Protein AF-D4H681-F1 (afdb_monomer_lite)

Foldseek 3Di:
DDDDDDDDDDDDDDDDDDPPDPPPPDLDFADDDAFDAPPDAALFQRHGQHDLFAKKWKAASPPGDIGIHNGVLSVLVVVVVDPPRPRIWMWFAANVGRRPDIDTLQQWWKKAQDCGPVRLRIGTHNDPVPDDPVIDTDRSVRSSVSSVVVQVVCLLQLNGRGSDWADFDADPVRHTDDIQPAPPAAAPQPRHGQSDLQAKKWKAFQPPRDIGIHQHPLSVLVVCVVVVCVVGIWMWHAASPNGYTDTLQQWFKWADAQGPVRLGIGTHNDPVSDHPPIGTDHSVVSSVSSVVVVVVVVVVVVVVVVVD

InterPro domains:
  IPR008719 Nitrous oxide reductase accessory protein NosL [PTHR41247] (24-129)
  IPR019546 Twin-arginine translocation pathway, signal sequence, bacterial/archaeal [TIGR01409] (2-22)

Radius of gyration: 28.73 Å; chains: 1; bounding box: 59×94×100 Å

pLDDT: mean 85.51, std 16.35, range [36.44, 98.62]

Secondary structure (DSSP, 8-state):
---------PPP---------------PPP-PPPP-TTTSBPTTT--B---TTT-EEEEETTT--EEEESSHHHHHHHHHH-TT-SSEEEEEE-TTSTTT-EEEGGGPEEE-----TTS---EEESSGGGS-TTSPEE-HHHHHHHHHHHHHHHHTTT-----------B-TTSPBPPPP-TTT-B-TTT--B---GGG-EEEEETTT--EEEESSHHHHHHHHHHHT-TTTEEEEEE-TTT--EEETTT-EEEE----TTS--EEEESSGGGSPTT-EEE-HHHHHHHHHHHHHHHHHHHHHHHTT-

Sequence (308 aa):
MLSRRKFIQTTTVAATAMSLGIIGCGNSEPKPCKINYDRDACKRCLMLLSDPRFCAQVAHKTNGTHEVFEDMGCAVIWLDETKGWDDYVMFVPNINNPEKEWIKADDAVFADGYLTPMSYGIAAHKEKSTVDPENNILTKEEAFAVIRKIDSKRVAAGQHYSAEQHTEQKAEDGVKLRKIDTGKDVCKKCNMKIEVPAFAALTLNKHNKTQEVFDDLGCAVVWLDTVNGWDDHMIYVPDLDTLKWLSLDEAVLAKGYVSPMNYGIGAHRDRSFVESGKTIINKDEAIEFIREVYKKKMASKKNKGSKK

Structure (mmCIF, N/CA/C/O backbone):
data_AF-D4H681-F1
#
_entry.id   AF-D4H681-F1
#
loop_
_atom_site.group_PDB
_atom_site.id
_atom_site.type_symbol
_atom_site.label_atom_id
_atom_site.label_alt_id
_atom_site.label_comp_id
_atom_site.label_asym_id
_atom_site.label_entity_id
_atom_site.label_seq_id
_atom_site.pdbx_PDB_ins_code
_atom_site.Cartn_x
_atom_site.Cartn_y
_atom_site.Cartn_z
_atom_site.occupancy
_atom_site.B_iso_or_equiv
_atom_site.auth_seq_id
_atom_site.auth_comp_id
_atom_site.auth_asym_id
_atom_site.auth_atom_id
_atom_site.pdbx_PDB_model_num
ATOM 1 N N . MET A 1 1 ? 14.876 74.821 69.881 1.00 36.44 1 MET A N 1
ATOM 2 C CA . MET A 1 1 ? 14.005 74.856 68.687 1.00 36.44 1 MET A CA 1
ATOM 3 C C . MET A 1 1 ? 14.468 73.788 67.702 1.00 36.44 1 MET A C 1
ATOM 5 O O . MET A 1 1 ? 15.630 73.814 67.339 1.00 36.44 1 MET A O 1
ATOM 9 N N . LEU A 1 2 ? 13.564 72.855 67.363 1.00 36.66 2 LEU A N 1
ATOM 10 C CA . LEU A 1 2 ? 13.457 72.042 66.130 1.00 36.66 2 LEU A CA 1
ATOM 11 C C . LEU A 1 2 ? 14.750 71.426 65.535 1.00 36.66 2 LEU A C 1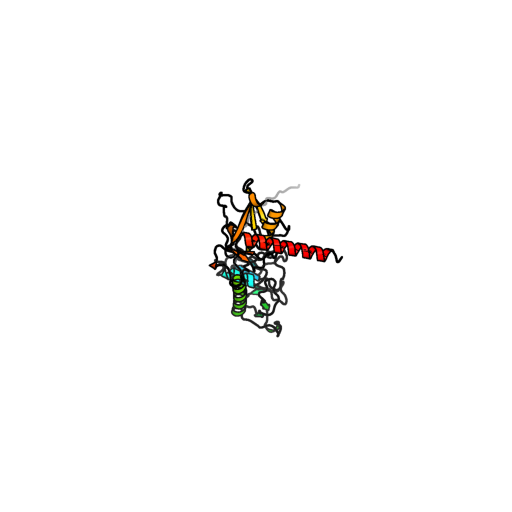
ATOM 13 O O . LEU A 1 2 ? 15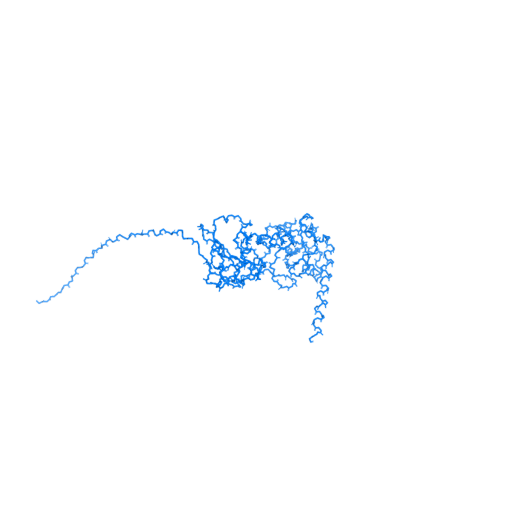.565 72.124 64.955 1.00 36.66 2 LEU A O 1
ATOM 17 N N . SER A 1 3 ? 14.871 70.085 65.546 1.00 44.47 3 SER A N 1
ATOM 18 C CA . SER A 1 3 ? 14.557 69.194 64.389 1.00 44.47 3 SER A CA 1
ATOM 19 C C . SER A 1 3 ? 15.870 68.685 63.739 1.00 44.47 3 SER A C 1
ATOM 21 O O . SER A 1 3 ? 16.781 69.473 63.570 1.00 44.47 3 SER A O 1
ATOM 23 N N . ARG A 1 4 ? 16.107 67.418 63.359 1.00 48.88 4 ARG A N 1
ATOM 24 C CA . ARG A 1 4 ? 15.267 66.437 62.649 1.00 48.88 4 ARG A CA 1
ATOM 25 C C . ARG A 1 4 ? 15.919 65.038 62.711 1.00 48.88 4 ARG A C 1
ATOM 27 O O . ARG A 1 4 ? 17.135 64.909 62.747 1.00 48.88 4 ARG A O 1
ATOM 34 N N . ARG A 1 5 ? 15.065 64.013 62.678 1.00 59.75 5 ARG A N 1
ATOM 35 C CA . ARG A 1 5 ? 15.316 62.559 62.728 1.00 59.75 5 ARG A CA 1
ATOM 36 C C . ARG A 1 5 ? 15.763 61.972 61.377 1.00 59.75 5 ARG A C 1
ATOM 38 O O . ARG A 1 5 ? 15.284 62.468 60.362 1.00 59.75 5 ARG A O 1
ATOM 45 N N . LYS A 1 6 ? 16.475 60.831 61.391 1.00 44.53 6 LYS A N 1
ATOM 46 C CA . LYS A 1 6 ? 16.365 59.684 60.441 1.00 44.53 6 LYS A CA 1
ATOM 47 C C . LYS A 1 6 ? 16.834 58.405 61.173 1.00 44.53 6 LYS A C 1
ATOM 49 O O . LYS A 1 6 ? 17.992 58.339 61.554 1.00 44.53 6 LYS A O 1
ATOM 54 N N . PHE A 1 7 ? 15.946 57.585 61.743 1.00 42.12 7 PHE A N 1
ATOM 55 C CA . PHE A 1 7 ? 15.232 56.417 61.181 1.00 42.12 7 PHE A CA 1
ATOM 56 C C . PHE A 1 7 ? 16.143 55.310 60.612 1.00 42.12 7 PHE A C 1
ATOM 58 O O . PHE A 1 7 ? 16.680 55.434 59.516 1.00 42.12 7 PHE A O 1
ATOM 65 N N . ILE A 1 8 ? 16.267 54.234 61.398 1.00 48.38 8 ILE A N 1
ATOM 66 C CA . ILE A 1 8 ? 16.898 52.941 61.104 1.00 48.38 8 ILE A CA 1
ATOM 67 C C . ILE A 1 8 ? 15.758 51.961 60.800 1.00 48.38 8 ILE A C 1
ATOM 69 O O . ILE A 1 8 ? 14.802 51.895 61.572 1.00 48.38 8 ILE A O 1
ATOM 73 N N . GLN A 1 9 ? 15.850 51.197 59.713 1.00 42.59 9 GLN A N 1
ATOM 74 C CA . GLN A 1 9 ? 15.012 50.017 59.489 1.00 42.59 9 GLN A CA 1
ATOM 75 C C . GLN A 1 9 ? 15.918 48.831 59.164 1.00 42.59 9 GLN A C 1
ATOM 77 O O . GLN A 1 9 ? 16.566 48.792 58.123 1.00 42.59 9 GLN A O 1
ATOM 82 N N . THR A 1 10 ? 15.976 47.884 60.094 1.00 45.31 10 THR A N 1
ATOM 83 C CA . THR A 1 10 ? 16.567 46.558 59.932 1.00 45.31 10 THR A CA 1
ATOM 84 C C . THR A 1 10 ? 15.484 45.605 59.429 1.00 45.31 10 THR A C 1
ATOM 86 O O . THR A 1 10 ? 14.469 45.395 60.088 1.00 45.31 10 THR A O 1
ATOM 89 N N . THR A 1 11 ? 15.673 45.048 58.236 1.00 45.25 11 THR A N 1
ATOM 90 C CA . THR A 1 11 ? 14.790 44.047 57.629 1.00 45.25 11 THR A CA 1
ATOM 91 C C . THR A 1 11 ? 15.139 42.649 58.135 1.00 45.25 11 THR A C 1
ATOM 93 O O . THR A 1 11 ? 16.253 42.162 57.957 1.00 45.25 11 THR A O 1
ATOM 96 N N . THR A 1 12 ? 14.173 41.987 58.768 1.00 46.84 12 THR A N 1
ATOM 97 C CA . THR A 1 12 ? 14.236 40.571 59.153 1.00 46.84 12 THR A CA 1
ATOM 98 C C . THR A 1 12 ? 13.781 39.721 57.962 1.00 46.84 12 THR A C 1
ATOM 100 O O . THR A 1 12 ? 12.660 39.884 57.486 1.00 46.84 12 THR A O 1
ATOM 103 N N . VAL A 1 13 ? 14.639 38.832 57.454 1.00 47.50 13 VAL A N 1
ATOM 104 C CA . VAL A 1 13 ? 14.296 37.887 56.376 1.00 47.50 13 VAL A CA 1
ATOM 105 C C . VAL A 1 13 ? 13.758 36.603 57.008 1.00 47.50 13 VAL A C 1
ATOM 107 O O . VAL A 1 13 ? 14.495 35.882 57.675 1.00 47.50 13 VAL A O 1
ATOM 110 N N . ALA A 1 14 ? 12.469 36.322 56.811 1.00 49.34 14 ALA A N 1
ATOM 111 C CA . ALA A 1 14 ? 11.847 35.055 57.179 1.00 49.34 14 ALA A CA 1
ATOM 112 C C . ALA A 1 14 ? 12.057 34.032 56.049 1.00 49.34 14 ALA A C 1
ATOM 114 O O . ALA A 1 14 ? 11.519 34.181 54.951 1.00 49.34 14 ALA A O 1
ATOM 115 N N . ALA A 1 15 ? 12.854 32.995 56.311 1.00 50.56 15 ALA A N 1
ATOM 116 C CA . ALA A 1 15 ? 13.062 31.880 55.394 1.00 50.56 15 ALA A CA 1
ATOM 117 C C . ALA A 1 15 ? 11.822 30.970 55.390 1.00 50.56 15 ALA A C 1
ATOM 119 O O . ALA A 1 15 ? 11.582 30.226 56.338 1.00 50.56 15 ALA A O 1
ATOM 120 N N . THR A 1 16 ? 11.028 31.036 54.320 1.00 53.59 16 THR A N 1
ATOM 121 C CA . THR A 1 16 ? 9.908 30.114 54.088 1.00 53.59 16 THR A CA 1
ATOM 122 C C . THR A 1 16 ? 10.421 28.953 53.238 1.00 53.59 16 THR A C 1
ATOM 124 O O . THR A 1 16 ? 10.790 29.144 52.081 1.00 53.59 16 THR A O 1
ATOM 127 N N . ALA A 1 17 ? 10.492 27.758 53.824 1.00 50.84 17 ALA A N 1
ATOM 128 C CA . ALA A 1 17 ? 10.890 26.533 53.140 1.00 50.84 17 ALA A CA 1
ATOM 129 C C . ALA A 1 17 ? 9.826 26.139 52.101 1.00 50.84 17 ALA A C 1
ATOM 131 O O . ALA A 1 17 ? 8.769 25.603 52.435 1.00 50.84 17 ALA A O 1
ATOM 132 N N . MET A 1 18 ? 10.102 26.429 50.829 1.00 56.50 18 MET A N 1
ATOM 133 C CA . MET A 1 18 ? 9.261 26.027 49.708 1.00 56.50 18 MET A CA 1
ATOM 134 C C . MET A 1 18 ? 9.489 24.540 49.431 1.00 56.50 18 MET A C 1
ATOM 136 O O . MET A 1 18 ? 10.489 24.141 48.839 1.00 56.50 18 MET A O 1
ATOM 140 N N . SER A 1 19 ? 8.570 23.714 49.924 1.00 53.50 19 SER A N 1
ATOM 141 C CA . SER A 1 19 ? 8.541 22.283 49.636 1.00 53.50 19 SER A CA 1
ATOM 142 C C . SER A 1 19 ? 8.195 22.098 48.157 1.00 53.50 19 SER A C 1
ATOM 144 O O . SER A 1 19 ? 7.048 22.303 47.762 1.00 53.50 19 SER A O 1
ATOM 146 N N . LEU A 1 20 ? 9.186 21.752 47.330 1.00 51.41 20 LEU A N 1
ATOM 147 C CA . LEU A 1 20 ? 8.951 21.280 45.967 1.00 51.41 20 LEU A CA 1
ATOM 148 C C . LEU A 1 20 ? 8.208 19.942 46.050 1.00 51.41 20 LEU A C 1
ATOM 150 O O . LEU A 1 20 ? 8.808 18.891 46.267 1.00 51.41 20 LEU A O 1
ATOM 154 N N . GLY A 1 21 ? 6.889 19.991 45.883 1.00 48.09 21 GLY A N 1
ATOM 155 C CA . GLY A 1 21 ? 6.099 18.813 45.563 1.00 48.09 21 GLY A CA 1
ATOM 156 C C . GLY A 1 21 ? 6.519 18.310 44.188 1.00 48.09 21 GLY A C 1
ATOM 157 O O . GLY A 1 21 ? 6.226 18.941 43.174 1.00 48.09 21 GLY A O 1
ATOM 158 N N . ILE A 1 22 ? 7.224 17.184 44.154 1.00 53.12 22 ILE A N 1
ATOM 159 C CA . ILE A 1 22 ? 7.442 16.420 42.932 1.00 53.12 22 ILE A CA 1
ATOM 160 C C . ILE A 1 22 ? 6.073 15.843 42.573 1.00 53.12 22 ILE A C 1
ATOM 162 O O . ILE A 1 22 ? 5.643 14.838 43.138 1.00 53.12 22 ILE A O 1
ATOM 166 N N . ILE A 1 23 ? 5.345 16.520 41.685 1.00 45.22 23 ILE A N 1
ATOM 167 C CA . ILE A 1 23 ? 4.172 15.939 41.038 1.00 45.22 23 ILE A CA 1
ATOM 168 C C . ILE A 1 23 ? 4.725 14.819 40.162 1.00 45.22 23 ILE A C 1
ATOM 170 O O . ILE A 1 23 ? 5.246 15.062 39.075 1.00 45.22 23 ILE A O 1
ATOM 174 N N . GLY A 1 24 ? 4.686 13.593 40.684 1.00 41.81 24 GLY A N 1
ATOM 175 C CA . GLY A 1 24 ? 4.896 12.402 39.881 1.00 41.81 24 GLY A CA 1
ATOM 176 C C . GLY A 1 24 ? 3.933 12.467 38.702 1.00 41.81 24 GLY A C 1
ATOM 177 O O . GLY A 1 24 ? 2.720 12.547 38.894 1.00 41.81 24 GLY A O 1
ATOM 178 N N . CYS A 1 25 ? 4.485 12.503 37.492 1.00 50.78 25 CYS A N 1
ATOM 179 C CA . CYS A 1 25 ? 3.728 12.403 36.257 1.00 50.78 25 CYS A CA 1
ATOM 180 C C . CYS A 1 25 ? 3.087 11.009 36.260 1.00 50.78 25 CYS A C 1
ATOM 182 O O . CYS A 1 25 ? 3.755 10.012 36.000 1.00 50.78 25 CYS A O 1
ATOM 184 N N . GLY A 1 26 ? 1.834 10.922 36.708 1.00 48.31 26 GLY A N 1
ATOM 185 C CA . GLY A 1 26 ? 1.103 9.665 36.746 1.00 48.31 26 GLY A CA 1
ATOM 186 C C . GLY A 1 26 ? 0.956 9.127 35.328 1.00 48.31 26 GLY A C 1
ATOM 187 O O . GLY A 1 26 ? 0.601 9.887 34.429 1.00 48.31 26 GLY A O 1
ATOM 188 N N . ASN A 1 27 ? 1.221 7.832 35.145 1.00 58.22 27 ASN A N 1
ATOM 189 C CA . ASN A 1 27 ? 0.928 7.079 33.925 1.00 58.22 27 ASN A CA 1
ATOM 190 C C . ASN A 1 27 ? -0.581 7.123 33.636 1.00 58.22 27 ASN A C 1
ATOM 192 O O . ASN A 1 27 ? -1.315 6.189 33.955 1.00 58.22 27 ASN A O 1
ATOM 196 N N . SER A 1 28 ? -1.074 8.229 33.082 1.00 70.31 28 SER A N 1
ATOM 197 C CA . SER A 1 28 ? -2.419 8.283 32.535 1.00 70.31 28 SER A CA 1
ATOM 198 C C . SER A 1 28 ? -2.426 7.505 31.231 1.00 70.31 28 SER A C 1
ATOM 200 O O . SER A 1 28 ? -1.569 7.734 30.377 1.00 70.31 28 SER A O 1
ATOM 202 N N . GLU A 1 29 ? -3.400 6.615 31.078 1.00 82.62 29 GLU A N 1
ATOM 203 C CA . GLU A 1 29 ? -3.620 5.904 29.824 1.00 82.62 29 GLU A CA 1
ATOM 204 C C . GLU A 1 29 ? -3.701 6.905 28.652 1.00 82.62 29 GLU A C 1
ATOM 206 O O . GLU A 1 29 ? -4.262 7.999 28.832 1.00 82.62 29 GLU A O 1
ATOM 211 N N . PRO A 1 30 ? -3.133 6.577 27.475 1.00 91.94 30 PRO A N 1
ATOM 212 C CA . PRO A 1 30 ? -3.166 7.471 26.326 1.00 91.94 30 PRO A CA 1
ATOM 213 C C . PRO A 1 30 ? -4.586 7.924 25.977 1.00 91.94 30 PRO A C 1
ATOM 215 O O . PRO A 1 30 ? -5.566 7.226 26.234 1.00 91.94 30 PRO A O 1
ATOM 218 N N . LYS A 1 31 ? -4.693 9.104 25.366 1.00 93.75 31 LYS A N 1
ATOM 219 C CA . LYS A 1 31 ? -5.949 9.655 24.849 1.00 93.75 31 LYS A CA 1
ATOM 220 C C . LYS A 1 31 ? -5.803 9.921 23.353 1.00 93.75 31 LYS A C 1
ATOM 222 O O . LYS A 1 31 ? -4.706 10.309 22.963 1.00 93.75 31 LYS A O 1
ATOM 227 N N . PRO A 1 32 ? -6.884 9.814 22.560 1.00 94.12 32 PRO A N 1
ATOM 228 C CA . PRO A 1 32 ? -6.857 10.148 21.140 1.00 94.12 32 PRO A CA 1
ATOM 229 C C . PRO A 1 32 ? -6.266 11.540 20.892 1.00 94.12 32 PRO A C 1
ATOM 231 O O . PRO A 1 32 ? -6.575 12.496 21.612 1.00 94.12 32 PRO A O 1
ATOM 234 N N . CYS A 1 33 ? -5.440 11.660 19.858 1.00 92.69 33 CYS A N 1
ATOM 235 C CA . CYS A 1 33 ? -4.868 12.917 19.406 1.00 92.69 33 CYS A CA 1
ATOM 236 C C . CYS A 1 33 ? -5.713 13.546 18.287 1.00 92.69 33 CYS A C 1
ATOM 238 O O . CYS A 1 33 ? -6.600 12.924 17.695 1.00 92.69 33 CYS A O 1
ATOM 240 N N . LYS A 1 34 ? -5.461 14.830 18.014 1.00 93.75 34 LYS A N 1
ATOM 241 C CA . LYS A 1 34 ? -6.106 15.537 16.907 1.00 93.75 34 LYS A CA 1
ATOM 242 C C . LYS A 1 34 ? -5.507 15.065 15.581 1.00 93.75 34 LYS A C 1
ATOM 244 O O . LYS A 1 34 ? -4.296 15.145 15.413 1.00 93.75 34 LYS A O 1
ATOM 249 N N . ILE A 1 35 ? -6.373 14.695 14.643 1.00 93.25 35 ILE A N 1
ATOM 250 C CA . ILE A 1 35 ? -6.014 14.393 13.254 1.00 93.25 35 ILE A CA 1
ATOM 251 C C . ILE A 1 35 ? -6.188 15.655 12.399 1.00 93.25 35 ILE A C 1
ATOM 253 O O . ILE A 1 35 ? -7.179 16.380 12.527 1.00 93.25 35 ILE A O 1
ATOM 257 N N . ASN A 1 36 ? -5.221 15.930 11.528 1.00 91.06 36 ASN A N 1
ATOM 258 C CA . ASN A 1 36 ? -5.325 16.906 10.451 1.00 91.06 36 ASN A CA 1
ATOM 259 C C . ASN A 1 36 ? -5.698 16.174 9.162 1.00 91.06 36 ASN A C 1
ATOM 261 O O . ASN A 1 36 ? -4.823 15.724 8.420 1.00 91.06 36 ASN A O 1
ATOM 265 N N . TYR A 1 37 ? -6.997 16.072 8.896 1.00 84.19 37 TYR A N 1
ATOM 266 C CA . TYR A 1 37 ? -7.489 15.491 7.648 1.00 84.19 37 TYR A CA 1
ATOM 267 C C . TYR A 1 37 ? -6.905 16.216 6.428 1.00 84.19 37 TYR A C 1
ATOM 269 O O . TYR A 1 37 ? -6.550 17.399 6.498 1.00 84.19 37 TYR A O 1
ATOM 277 N N . ASP A 1 38 ? -6.732 15.465 5.343 1.00 79.62 38 ASP A N 1
ATOM 278 C CA . ASP A 1 38 ? -6.064 15.870 4.101 1.00 79.62 38 ASP A CA 1
ATOM 279 C C . ASP A 1 38 ? -4.582 16.272 4.259 1.00 79.62 38 ASP A C 1
ATOM 281 O O . ASP A 1 38 ? -3.978 16.821 3.332 1.00 79.62 38 ASP A O 1
ATOM 285 N N . ARG A 1 39 ? -3.967 16.025 5.427 1.00 76.25 39 ARG A N 1
ATOM 286 C CA . ARG A 1 39 ? -2.546 16.326 5.690 1.00 76.25 39 ARG A CA 1
ATOM 287 C C . ARG A 1 39 ? -1.791 15.210 6.386 1.00 76.25 39 ARG A C 1
ATOM 289 O O . ARG A 1 39 ? -0.646 14.953 6.019 1.00 76.25 39 ARG A O 1
ATOM 296 N N . ASP A 1 40 ? -2.397 14.582 7.384 1.00 84.69 40 ASP A N 1
ATOM 297 C CA . ASP A 1 40 ? -1.781 13.459 8.076 1.00 84.69 40 ASP A CA 1
ATOM 298 C C . ASP A 1 40 ? -1.864 12.214 7.184 1.00 84.69 40 ASP A C 1
ATOM 300 O O . ASP A 1 40 ? -2.902 11.933 6.584 1.00 84.69 40 ASP A O 1
ATOM 304 N N . ALA A 1 41 ? -0.755 11.482 7.073 1.00 84.69 41 ALA A N 1
ATOM 305 C CA . ALA A 1 41 ? -0.664 10.278 6.256 1.00 84.69 41 ALA A CA 1
ATOM 306 C C . ALA A 1 41 ? -0.831 9.023 7.117 1.00 84.69 41 ALA A C 1
ATOM 308 O O . ALA A 1 41 ? -0.268 8.914 8.208 1.00 84.69 41 ALA A O 1
ATOM 309 N N . CYS A 1 42 ? -1.577 8.058 6.592 1.00 89.56 42 CYS A N 1
ATOM 310 C CA . CYS A 1 42 ? -1.764 6.746 7.180 1.00 89.56 42 CYS A CA 1
ATOM 311 C C . CYS A 1 42 ? -0.419 6.039 7.333 1.00 89.56 42 CYS A C 1
ATOM 313 O O . CYS A 1 42 ? 0.315 5.870 6.358 1.00 89.56 42 CYS A O 1
ATOM 315 N N . LYS A 1 43 ? -0.123 5.545 8.537 1.00 90.56 43 LYS A N 1
ATOM 316 C CA . LYS A 1 43 ? 1.154 4.889 8.826 1.00 90.56 43 LYS A CA 1
ATOM 317 C C . LYS A 1 43 ? 1.391 3.623 7.995 1.00 90.56 43 LYS A C 1
ATOM 319 O O . LYS A 1 43 ? 2.542 3.301 7.723 1.00 90.56 43 LYS A O 1
ATOM 324 N N . ARG A 1 44 ? 0.328 2.927 7.568 1.00 86.31 44 ARG A N 1
ATOM 325 C CA . ARG A 1 44 ? 0.433 1.698 6.762 1.00 86.31 44 ARG A CA 1
ATOM 326 C C . ARG A 1 44 ? 0.461 1.958 5.256 1.00 86.31 44 ARG A C 1
ATOM 328 O O . ARG A 1 44 ? 1.420 1.601 4.589 1.00 86.31 44 ARG A O 1
ATOM 335 N N . CYS A 1 45 ? -0.606 2.545 4.712 1.00 80.31 45 CYS A N 1
ATOM 336 C CA . CYS A 1 45 ? -0.776 2.682 3.260 1.00 80.31 45 CYS A CA 1
ATOM 337 C C . CYS A 1 45 ? -0.250 4.004 2.690 1.00 80.31 45 CYS A C 1
ATOM 339 O O . CYS A 1 45 ? -0.298 4.184 1.478 1.00 80.31 45 CYS A O 1
ATOM 341 N N . LEU A 1 46 ? 0.213 4.927 3.543 1.00 79.38 46 LEU A N 1
ATOM 342 C CA . LEU A 1 46 ? 0.729 6.255 3.186 1.00 79.38 46 LEU A CA 1
ATOM 343 C C . LEU A 1 46 ? -0.282 7.204 2.510 1.00 79.38 46 LEU A C 1
ATOM 345 O O . LEU A 1 46 ? 0.068 8.345 2.220 1.00 79.38 46 LEU A O 1
ATOM 349 N N . MET A 1 47 ? -1.540 6.786 2.329 1.00 79.88 47 MET A N 1
ATOM 350 C CA . MET A 1 47 ? -2.629 7.661 1.877 1.00 79.88 47 MET A CA 1
ATOM 351 C C . MET A 1 47 ? -2.973 8.720 2.935 1.00 79.88 47 MET A C 1
ATOM 353 O O . MET A 1 47 ? -2.781 8.494 4.129 1.00 79.88 47 MET A O 1
ATOM 357 N N . LEU A 1 48 ? -3.467 9.878 2.491 1.00 83.38 48 LEU A N 1
ATOM 358 C CA . LEU A 1 48 ? -3.881 10.977 3.368 1.00 83.38 48 LEU A CA 1
ATOM 359 C C . LEU A 1 48 ? -5.238 10.700 4.013 1.00 83.38 48 LEU A C 1
ATOM 361 O O . LEU A 1 48 ? -6.191 10.474 3.270 1.00 83.38 48 LEU A O 1
ATOM 365 N N . LEU A 1 49 ? -5.313 10.868 5.341 1.00 90.12 49 LEU A N 1
ATOM 366 C CA . LEU A 1 49 ? -6.527 10.715 6.153 1.00 90.12 49 LEU A CA 1
ATOM 367 C C . LEU A 1 49 ? -7.654 11.593 5.617 1.00 90.12 49 LEU A C 1
ATOM 369 O O . LEU A 1 49 ? -7.632 12.808 5.808 1.00 90.12 49 LEU A O 1
ATOM 373 N N . SER A 1 50 ? -8.631 10.965 4.962 1.00 85.31 50 SER A N 1
ATOM 374 C CA . SER A 1 50 ? -9.678 11.648 4.194 1.00 85.31 50 SER A CA 1
ATOM 375 C C . SER A 1 50 ? -11.083 11.485 4.776 1.00 85.31 50 SER A C 1
ATOM 377 O O . SER A 1 50 ? -11.894 12.406 4.673 1.00 85.31 50 SER A O 1
ATOM 379 N N . ASP A 1 51 ? -11.380 10.352 5.424 1.00 90.44 51 ASP A N 1
ATOM 380 C CA . ASP A 1 51 ? -12.703 10.087 5.999 1.00 90.44 51 ASP A CA 1
ATOM 381 C C . ASP A 1 51 ? -12.647 9.858 7.519 1.00 90.44 51 ASP A C 1
ATOM 383 O O . ASP A 1 51 ? -12.311 8.759 7.974 1.00 90.44 51 ASP A O 1
ATOM 387 N N . PRO A 1 52 ? -13.059 10.854 8.329 1.00 94.88 52 PRO A N 1
ATOM 388 C CA . PRO A 1 52 ? -13.076 10.757 9.786 1.00 94.88 52 PRO A CA 1
ATOM 389 C C . PRO A 1 52 ? -13.803 9.529 10.335 1.00 94.88 52 PRO A C 1
ATOM 391 O O . PRO A 1 52 ? -13.509 9.103 11.445 1.00 94.88 52 PRO A O 1
ATOM 394 N N . ARG A 1 53 ? -14.771 8.974 9.593 1.00 97.06 53 ARG A N 1
ATOM 395 C CA . ARG A 1 53 ? -15.636 7.873 10.048 1.00 97.06 53 ARG A CA 1
ATOM 396 C C . ARG A 1 53 ? -14.935 6.534 10.171 1.00 97.06 53 ARG A C 1
ATOM 398 O O . ARG A 1 53 ? -15.456 5.659 10.856 1.00 97.06 53 ARG A O 1
ATOM 405 N N . PHE A 1 54 ? -13.806 6.362 9.493 1.00 97.62 54 PHE A N 1
ATOM 406 C CA . PHE A 1 54 ? -13.153 5.059 9.366 1.00 97.62 54 PHE A CA 1
ATOM 407 C C . PHE A 1 54 ? -11.706 5.063 9.845 1.00 97.62 54 PHE A C 1
ATOM 409 O O . PHE A 1 54 ? -11.143 3.985 10.045 1.00 97.62 54 PHE A O 1
ATOM 416 N N . CYS A 1 55 ? -11.128 6.246 10.069 1.00 96.81 55 CYS A N 1
ATOM 417 C CA . CYS A 1 55 ? -9.775 6.389 10.582 1.00 96.81 55 CYS A CA 1
ATOM 418 C C . CYS A 1 55 ? -9.568 5.633 11.899 1.00 96.81 55 CYS A C 1
ATOM 420 O O . CYS A 1 55 ? -10.501 5.361 12.650 1.00 96.81 55 CYS A O 1
ATOM 422 N N . ALA A 1 56 ? -8.316 5.344 12.230 1.00 98.19 56 ALA A N 1
ATOM 423 C CA . ALA A 1 56 ? -7.963 4.806 13.536 1.00 98.19 56 ALA A CA 1
ATOM 424 C C . ALA A 1 56 ? -6.698 5.456 14.082 1.00 98.19 56 ALA A C 1
ATOM 426 O O . ALA A 1 56 ? -5.881 5.999 13.335 1.00 98.19 56 ALA A O 1
ATOM 427 N N . GLN A 1 57 ? -6.534 5.370 15.397 1.00 97.94 57 GLN A N 1
ATOM 428 C CA . GLN A 1 57 ? -5.304 5.744 16.081 1.00 97.94 57 GLN A CA 1
ATOM 429 C C . GLN A 1 57 ? -4.830 4.575 16.931 1.00 97.94 57 GLN A C 1
ATOM 431 O O . GLN A 1 57 ? -5.637 3.913 17.579 1.00 97.94 57 GLN A O 1
ATOM 436 N N . VAL A 1 58 ? -3.527 4.340 16.967 1.00 97.75 58 VAL A N 1
ATOM 437 C CA . VAL A 1 58 ? -2.909 3.368 17.868 1.00 97.75 58 VAL A CA 1
ATOM 438 C C . VAL A 1 58 ? -1.912 4.117 18.734 1.00 97.75 58 VAL A C 1
ATOM 440 O O . VAL A 1 58 ? -1.027 4.793 18.214 1.00 97.75 58 VAL A O 1
ATOM 443 N N . ALA A 1 59 ? -2.067 4.011 20.051 1.00 96.88 59 ALA A N 1
ATOM 444 C CA . ALA A 1 59 ? -1.201 4.662 21.018 1.00 96.88 59 ALA A CA 1
ATOM 445 C C . ALA A 1 59 ? -0.486 3.632 21.890 1.00 96.88 59 ALA A C 1
ATOM 447 O O . ALA A 1 59 ? -1.124 2.769 22.495 1.00 96.88 59 ALA A O 1
ATOM 448 N N . HIS A 1 60 ? 0.835 3.735 21.990 1.00 93.69 60 HIS A N 1
ATOM 449 C CA . HIS A 1 60 ? 1.625 2.873 22.859 1.00 93.69 60 HIS A CA 1
ATOM 450 C C . HIS A 1 60 ? 1.413 3.306 24.317 1.00 93.69 60 HIS A C 1
ATOM 452 O O . HIS A 1 60 ? 1.654 4.461 24.674 1.00 93.69 60 HIS A O 1
ATOM 458 N N . LYS A 1 61 ? 0.979 2.389 25.188 1.00 91.75 61 LYS A N 1
ATOM 459 C CA . LYS A 1 61 ? 0.577 2.710 26.571 1.00 91.75 61 LYS A CA 1
ATOM 460 C C . LYS A 1 61 ? 1.743 3.175 27.438 1.00 91.75 61 LYS A C 1
ATOM 462 O O . LYS A 1 61 ? 1.570 4.076 28.251 1.00 91.75 61 LYS A O 1
ATOM 467 N N . THR A 1 62 ? 2.935 2.616 27.224 1.00 86.88 62 THR A N 1
ATOM 468 C CA . THR A 1 62 ? 4.135 3.002 27.988 1.00 86.88 62 THR A CA 1
ATOM 469 C C . THR A 1 62 ? 4.692 4.395 27.640 1.00 86.88 62 THR A C 1
ATOM 471 O O . THR A 1 62 ? 5.016 5.153 28.548 1.00 86.88 62 THR A O 1
ATOM 474 N N . ASN A 1 63 ? 4.855 4.746 26.355 1.00 86.56 63 ASN A N 1
ATOM 475 C CA . ASN A 1 63 ? 5.548 5.985 25.948 1.00 86.56 63 ASN A CA 1
ATOM 476 C C . ASN A 1 63 ? 4.628 7.052 25.318 1.00 86.56 63 ASN A C 1
ATOM 478 O O . ASN A 1 63 ? 5.078 8.167 25.059 1.00 86.56 63 ASN A O 1
ATOM 482 N N . GLY A 1 64 ? 3.356 6.729 25.063 1.00 86.94 64 GLY A N 1
ATOM 483 C CA . GLY A 1 64 ? 2.372 7.643 24.487 1.00 86.94 64 GLY A CA 1
ATOM 484 C C . GLY A 1 64 ? 2.559 7.959 22.999 1.00 86.94 64 GLY A C 1
ATOM 485 O O . GLY A 1 64 ? 1.886 8.860 22.497 1.00 86.94 64 GLY A O 1
ATOM 486 N N . THR A 1 65 ? 3.445 7.268 22.272 1.00 90.81 65 THR A N 1
ATOM 487 C CA . THR A 1 65 ? 3.588 7.438 20.817 1.00 90.81 65 THR A CA 1
ATOM 488 C C . THR A 1 65 ? 2.285 7.069 20.113 1.00 90.81 65 THR A C 1
ATOM 490 O O . THR A 1 65 ? 1.708 6.029 20.415 1.00 90.81 65 THR A O 1
ATOM 493 N N . HIS A 1 66 ? 1.837 7.922 19.188 1.00 94.12 66 HIS A N 1
ATOM 494 C CA . HIS A 1 66 ? 0.621 7.732 18.397 1.00 94.12 66 HIS A CA 1
ATOM 495 C C . HIS A 1 66 ? 0.959 7.497 16.928 1.00 94.12 66 HIS A C 1
ATOM 497 O O . HIS A 1 66 ? 1.762 8.228 16.352 1.00 94.12 66 HIS A O 1
ATOM 503 N N . GLU A 1 67 ? 0.280 6.531 16.325 1.00 96.44 67 GLU A N 1
ATOM 504 C CA . GLU A 1 67 ? 0.250 6.302 14.883 1.00 96.44 67 GLU A CA 1
ATOM 505 C C . GLU A 1 67 ? -1.200 6.409 14.397 1.00 96.44 67 GLU A C 1
ATOM 507 O O . GLU A 1 67 ? -2.128 5.998 15.101 1.00 96.44 67 GLU A O 1
ATOM 512 N N . VAL A 1 68 ? -1.403 6.983 13.210 1.00 97.25 68 VAL A N 1
ATOM 513 C CA . VAL A 1 68 ? -2.733 7.252 12.641 1.00 97.25 68 VAL A CA 1
ATOM 514 C C . VAL A 1 68 ? -2.934 6.506 11.328 1.00 97.25 68 VAL A C 1
ATOM 516 O O . VAL A 1 68 ? -1.981 6.241 10.593 1.00 97.25 68 VAL A O 1
ATOM 519 N N . PHE A 1 69 ? -4.182 6.157 11.031 1.00 97.38 69 PHE A N 1
ATOM 520 C CA . PHE A 1 69 ? -4.536 5.291 9.911 1.00 97.38 69 PHE A CA 1
ATOM 521 C C . PHE A 1 69 ? -5.789 5.797 9.200 1.00 97.38 69 PHE A C 1
ATOM 523 O O . PHE A 1 69 ? -6.734 6.209 9.866 1.00 97.38 69 PHE A O 1
ATOM 530 N N . GLU A 1 70 ? -5.799 5.707 7.865 1.00 95.06 70 GLU A N 1
ATOM 531 C CA . GLU A 1 70 ? -6.947 6.027 6.990 1.00 95.06 70 GLU A CA 1
ATOM 532 C C . GLU A 1 70 ? -8.200 5.222 7.337 1.00 95.06 70 GLU A C 1
ATOM 534 O O . GLU A 1 70 ? -9.332 5.673 7.213 1.00 95.06 70 GLU A O 1
ATOM 539 N N . ASP A 1 71 ? -7.970 3.973 7.720 1.00 97.25 71 ASP A N 1
ATOM 540 C CA . ASP A 1 71 ? -8.983 2.949 7.878 1.00 97.25 71 ASP A CA 1
ATOM 541 C C . ASP A 1 71 ? -8.542 2.048 9.031 1.00 97.25 71 ASP A C 1
ATOM 543 O O . ASP A 1 71 ? -7.357 1.705 9.133 1.00 97.25 71 ASP A O 1
ATOM 547 N N . MET A 1 72 ? -9.465 1.638 9.898 1.00 97.56 72 MET A N 1
ATOM 548 C CA . MET A 1 72 ? -9.150 0.722 10.994 1.00 97.56 72 MET A CA 1
ATOM 549 C C . MET A 1 72 ? -8.514 -0.585 10.507 1.00 97.56 72 MET A C 1
ATOM 551 O O . MET A 1 72 ? -7.679 -1.155 11.207 1.00 97.56 72 MET A O 1
ATOM 555 N N . GLY A 1 73 ? -8.832 -1.035 9.289 1.00 96.88 73 GLY A N 1
ATOM 556 C CA . GLY A 1 73 ? -8.187 -2.201 8.707 1.00 96.88 73 GLY A CA 1
ATOM 557 C C . GLY A 1 73 ? -6.709 -1.980 8.390 1.00 96.88 73 GLY A C 1
ATOM 558 O O . GLY A 1 73 ? -5.913 -2.908 8.500 1.00 96.88 73 GLY A O 1
ATOM 559 N N . CYS A 1 74 ? -6.287 -0.745 8.103 1.00 95.12 74 CYS A N 1
ATOM 560 C CA . CYS A 1 74 ? -4.863 -0.423 8.025 1.00 95.12 74 CYS A CA 1
ATOM 561 C C . CYS A 1 74 ? -4.173 -0.546 9.389 1.00 95.12 74 CYS A C 1
ATOM 563 O O . CYS A 1 74 ? -3.064 -1.066 9.442 1.00 95.12 74 CYS A O 1
ATOM 565 N N . ALA A 1 75 ? -4.818 -0.117 10.476 1.00 97.50 75 ALA A N 1
ATOM 566 C CA . ALA A 1 75 ? -4.252 -0.226 11.822 1.00 97.50 75 ALA A CA 1
ATOM 567 C C . ALA A 1 75 ? -4.084 -1.686 12.269 1.00 97.50 75 ALA A C 1
ATOM 569 O O . ALA A 1 75 ? -3.017 -2.059 12.746 1.00 97.50 75 ALA A O 1
ATOM 570 N N . VAL A 1 76 ? -5.119 -2.514 12.073 1.00 97.50 76 VAL A N 1
ATOM 571 C CA . VAL A 1 76 ? -5.108 -3.936 12.463 1.00 97.50 76 VAL A CA 1
ATOM 572 C C . VAL A 1 76 ? -3.973 -4.686 11.776 1.00 97.50 76 VAL A C 1
ATOM 574 O O . VAL A 1 76 ? -3.208 -5.375 12.440 1.00 97.50 76 VAL A O 1
ATOM 577 N N . ILE A 1 77 ? -3.830 -4.528 10.461 1.00 95.12 77 ILE A N 1
ATOM 578 C CA . ILE A 1 77 ? -2.787 -5.261 9.742 1.00 95.12 77 ILE A CA 1
ATOM 579 C C . ILE A 1 77 ? -1.396 -4.702 10.048 1.00 95.12 77 ILE A C 1
ATOM 581 O O . ILE A 1 77 ? -0.450 -5.464 10.199 1.00 95.12 77 ILE A O 1
ATOM 585 N N . TRP A 1 78 ? -1.258 -3.385 10.213 1.00 94.00 78 TRP A N 1
ATOM 586 C CA . TRP A 1 78 ? 0.025 -2.808 10.610 1.00 94.00 78 TRP A CA 1
ATOM 587 C C . TRP A 1 78 ? 0.486 -3.319 11.982 1.00 94.00 78 TRP A C 1
ATOM 589 O O . TRP A 1 78 ? 1.677 -3.561 12.161 1.00 94.00 78 TRP A O 1
ATOM 599 N N . LEU A 1 79 ? -0.439 -3.524 12.926 1.00 94.69 79 LEU A N 1
ATOM 600 C CA . LEU A 1 79 ? -0.154 -4.160 14.215 1.00 94.69 79 LEU A CA 1
ATOM 601 C C . LEU A 1 79 ? 0.292 -5.622 14.057 1.00 94.69 79 LEU A C 1
ATOM 603 O O . LEU A 1 79 ? 1.185 -6.054 14.778 1.00 94.69 79 LEU A O 1
ATOM 607 N N . ASP A 1 80 ? -0.288 -6.369 13.112 1.00 90.25 80 ASP A N 1
ATOM 608 C CA . ASP A 1 80 ? 0.138 -7.744 12.815 1.00 90.25 80 ASP A CA 1
ATOM 609 C C . ASP A 1 80 ? 1.548 -7.784 12.172 1.00 90.25 80 ASP A C 1
ATOM 611 O O . ASP A 1 80 ? 2.324 -8.710 12.413 1.00 90.25 80 ASP A O 1
ATOM 615 N N . GLU A 1 81 ? 1.893 -6.777 11.361 1.00 83.81 81 GLU A N 1
ATOM 616 C CA . GLU A 1 81 ? 3.170 -6.664 10.635 1.00 83.81 81 GLU A CA 1
ATOM 617 C C . GLU A 1 81 ? 4.309 -6.057 11.488 1.00 83.81 81 GLU A C 1
ATOM 619 O O . GLU A 1 81 ? 5.491 -6.289 11.213 1.00 83.81 81 GLU A O 1
ATOM 624 N N . THR A 1 82 ? 3.985 -5.279 12.529 1.00 81.25 82 THR A N 1
ATOM 625 C CA . THR A 1 82 ? 4.954 -4.445 13.262 1.00 81.25 82 THR A CA 1
ATOM 626 C C . THR A 1 82 ? 5.272 -4.999 14.649 1.00 81.25 82 THR A C 1
ATOM 628 O O . THR A 1 82 ? 4.402 -5.189 15.491 1.00 81.25 82 THR A O 1
ATOM 631 N N . LYS A 1 83 ? 6.564 -5.181 14.942 1.00 83.25 83 LYS A N 1
ATOM 632 C CA . LYS A 1 83 ? 7.038 -5.600 16.274 1.00 83.25 83 LYS A CA 1
ATOM 633 C C . LYS A 1 83 ? 7.098 -4.427 17.257 1.00 83.25 83 LYS A C 1
ATOM 635 O O . LYS A 1 83 ? 7.354 -3.294 16.858 1.00 83.25 83 LYS A O 1
ATOM 640 N N . GLY A 1 84 ? 6.973 -4.720 18.554 1.00 81.75 84 GLY A N 1
ATOM 641 C CA . GLY A 1 84 ? 7.143 -3.728 19.625 1.00 81.75 84 GLY A CA 1
ATOM 642 C C . GLY A 1 84 ? 5.899 -2.883 19.909 1.00 81.75 84 GLY A C 1
ATOM 643 O O . GLY A 1 84 ? 6.009 -1.840 20.546 1.00 81.75 84 GLY A O 1
ATOM 644 N N . TRP A 1 85 ? 4.732 -3.337 19.450 1.00 88.75 85 TRP A N 1
ATOM 645 C CA . TRP A 1 85 ? 3.420 -2.759 19.743 1.00 88.75 85 TRP A CA 1
ATOM 646 C C . TRP A 1 85 ? 2.542 -3.768 20.485 1.00 88.75 85 TRP A C 1
ATOM 648 O O . TRP A 1 85 ? 1.387 -3.969 20.140 1.00 88.75 85 TRP A O 1
ATOM 658 N N . ASP A 1 86 ? 3.096 -4.425 21.505 1.00 86.75 86 ASP A N 1
ATOM 659 C CA . ASP A 1 86 ? 2.367 -5.407 22.321 1.00 86.75 86 ASP A CA 1
ATOM 660 C C . ASP A 1 86 ? 1.524 -4.735 23.427 1.00 86.75 86 ASP A C 1
ATOM 662 O O . ASP A 1 86 ? 0.513 -5.275 23.870 1.00 86.75 86 ASP A O 1
ATOM 666 N N . ASP A 1 87 ? 1.917 -3.528 23.854 1.00 92.50 87 ASP A N 1
ATOM 667 C CA . ASP A 1 87 ? 1.261 -2.733 24.901 1.00 92.50 87 ASP A CA 1
ATOM 668 C C . ASP A 1 87 ? 0.668 -1.438 24.319 1.00 92.50 87 ASP A C 1
ATOM 670 O O . ASP A 1 87 ? 1.241 -0.348 24.416 1.00 92.50 87 ASP A O 1
ATOM 674 N N . TYR A 1 88 ? -0.494 -1.562 23.675 1.00 95.44 88 TYR A N 1
ATOM 675 C CA . TYR A 1 88 ? -1.170 -0.458 22.991 1.00 95.44 88 TYR A CA 1
ATOM 676 C C . TYR A 1 88 ? -2.633 -0.294 23.408 1.00 95.44 88 TYR A C 1
ATOM 678 O O . TYR A 1 88 ? -3.246 -1.156 24.045 1.00 95.44 88 TYR A O 1
ATOM 686 N N . VAL A 1 89 ? -3.194 0.853 23.036 1.00 96.88 89 VAL A N 1
ATOM 687 C CA . VAL A 1 89 ? -4.633 1.104 22.953 1.00 96.88 89 VAL A CA 1
ATOM 688 C C . VAL A 1 89 ? -4.954 1.585 21.541 1.00 96.88 89 VAL A C 1
ATOM 690 O O . VAL A 1 89 ? -4.273 2.456 21.002 1.00 96.88 89 VAL A O 1
ATOM 693 N N . MET A 1 90 ? -5.975 0.992 20.927 1.00 97.94 90 MET A N 1
ATOM 694 C CA . MET A 1 90 ? -6.498 1.427 19.634 1.00 97.94 90 MET A CA 1
ATOM 695 C C . MET A 1 90 ? -7.758 2.260 19.858 1.00 97.94 90 MET A C 1
ATOM 697 O O . MET A 1 90 ? -8.655 1.843 20.591 1.00 97.94 90 MET A O 1
ATOM 701 N N . PHE A 1 91 ? -7.831 3.414 19.206 1.00 98.44 91 PHE A N 1
ATOM 702 C CA . PHE A 1 91 ? -9.001 4.277 19.173 1.00 98.44 91 PHE A CA 1
ATOM 703 C C . PHE A 1 91 ? -9.635 4.251 17.788 1.00 98.44 91 PHE A C 1
ATOM 705 O O . PHE A 1 91 ? -8.950 4.407 16.776 1.00 98.44 91 PHE A O 1
ATOM 712 N N . VAL A 1 92 ? -10.953 4.093 17.769 1.00 98.44 92 VAL A N 1
ATOM 713 C CA . VAL A 1 92 ? -11.798 4.134 16.576 1.00 98.44 92 VAL A CA 1
ATOM 714 C C . VAL A 1 92 ? -12.900 5.179 16.769 1.00 98.44 92 VAL A C 1
ATOM 716 O O . VAL A 1 92 ? -13.378 5.365 17.890 1.00 98.44 92 VAL A O 1
ATOM 719 N N . PRO A 1 93 ? -13.298 5.902 15.720 1.00 98.00 93 PRO A N 1
ATOM 720 C CA . PRO A 1 93 ? -14.355 6.896 15.790 1.00 98.00 93 PRO A CA 1
ATOM 721 C C . PRO A 1 93 ? -15.714 6.215 15.974 1.00 98.00 93 PRO A C 1
ATOM 723 O O . PRO A 1 93 ? -15.997 5.185 15.369 1.00 98.00 93 PRO A O 1
ATOM 726 N N . ASN A 1 94 ? -16.599 6.825 16.757 1.00 98.06 94 ASN A N 1
ATOM 727 C CA . ASN A 1 94 ? -18.026 6.563 16.638 1.00 98.06 94 ASN A CA 1
ATOM 728 C C . ASN A 1 94 ? -18.480 7.089 15.272 1.00 98.06 94 ASN A C 1
ATOM 730 O O . ASN A 1 94 ? -18.474 8.302 15.066 1.00 98.06 94 ASN A O 1
ATOM 734 N N . ILE A 1 95 ? -18.914 6.226 14.354 1.00 97.31 95 ILE A N 1
ATOM 735 C CA . ILE A 1 95 ? -19.316 6.636 12.997 1.00 97.31 95 ILE A CA 1
ATOM 736 C C . ILE A 1 95 ? -20.410 7.717 12.977 1.00 97.31 95 ILE A C 1
ATOM 738 O O . ILE A 1 95 ? -20.474 8.515 12.043 1.00 97.31 95 ILE A O 1
ATOM 742 N N . ASN A 1 96 ? -21.233 7.798 14.028 1.00 96.50 96 ASN A N 1
ATOM 743 C CA . ASN A 1 96 ? -22.280 8.814 14.166 1.00 96.50 96 ASN A CA 1
ATOM 744 C C . ASN A 1 96 ? -21.753 10.182 14.640 1.00 96.50 96 ASN A C 1
ATOM 746 O O . ASN A 1 96 ? -22.462 11.182 14.542 1.00 96.50 96 ASN A O 1
ATOM 750 N N . ASN A 1 97 ? -20.530 10.242 15.174 1.00 96.62 97 ASN A N 1
ATOM 751 C CA . ASN A 1 97 ? -19.894 11.472 15.649 1.00 96.62 97 ASN A CA 1
ATOM 752 C C . ASN A 1 97 ? -18.348 11.403 15.556 1.00 96.62 97 ASN A C 1
ATOM 754 O O . ASN A 1 97 ? -17.647 11.531 16.567 1.00 96.62 97 ASN A O 1
ATOM 758 N N . PRO A 1 98 ? -17.801 11.196 14.346 1.00 91.06 98 PRO A N 1
ATOM 759 C CA . PRO A 1 98 ? -16.474 10.610 14.139 1.00 91.06 98 PRO A CA 1
ATOM 760 C C . PRO A 1 98 ? -15.285 11.493 14.535 1.00 91.06 98 PRO A C 1
ATOM 762 O O . PRO A 1 98 ? -14.197 10.996 14.799 1.00 91.06 98 PRO A O 1
ATOM 765 N N . GLU A 1 99 ? -15.476 12.807 14.632 1.00 89.19 99 GLU A N 1
ATOM 766 C CA . GLU A 1 99 ? -14.412 13.735 15.045 1.00 89.19 99 GLU A CA 1
ATOM 767 C C . GLU A 1 99 ? -14.436 14.067 16.540 1.00 89.19 99 GLU A C 1
ATOM 769 O O . GLU A 1 99 ? -13.454 14.582 17.079 1.00 89.19 99 GLU A O 1
ATOM 774 N N . LYS A 1 100 ? -15.561 13.811 17.217 1.00 92.38 100 LYS A N 1
ATOM 775 C CA . LYS A 1 100 ? -15.779 14.231 18.610 1.00 92.38 100 LYS A CA 1
ATOM 776 C C . LYS A 1 100 ? -15.816 13.059 19.578 1.00 92.38 100 LYS A C 1
ATOM 778 O O . LYS A 1 100 ? -15.501 13.240 20.751 1.00 92.38 100 LYS A O 1
ATOM 783 N N . GLU A 1 101 ? -16.203 11.879 19.106 1.00 96.38 101 GLU A N 1
ATOM 784 C CA . GLU A 1 101 ? -16.347 10.686 19.932 1.00 96.38 101 GLU A CA 1
ATOM 785 C C . GLU A 1 101 ? -15.430 9.579 19.436 1.00 96.38 101 GLU A C 1
ATOM 787 O O . GLU A 1 101 ? -15.748 8.847 18.505 1.00 96.38 101 GLU A O 1
ATOM 792 N N . TRP A 1 102 ? -14.298 9.446 20.114 1.00 97.81 102 TRP A N 1
ATOM 793 C CA . TRP A 1 102 ? -13.383 8.327 19.958 1.00 97.81 102 TRP A CA 1
ATOM 794 C C . TRP A 1 102 ? -13.687 7.267 21.011 1.00 97.81 102 TRP A C 1
ATOM 796 O O . TRP A 1 102 ? -13.867 7.578 22.190 1.00 97.81 102 TRP A O 1
ATOM 806 N N . ILE A 1 103 ? -13.719 6.015 20.581 1.00 98.06 103 ILE A N 1
ATOM 807 C CA . ILE A 1 103 ? -14.012 4.838 21.391 1.00 98.06 103 ILE A CA 1
ATOM 808 C C . ILE A 1 103 ? -12.746 3.983 21.422 1.00 98.06 103 ILE A C 1
ATOM 810 O O . ILE A 1 103 ? -12.045 3.873 20.414 1.00 98.06 103 ILE A O 1
ATOM 814 N N . LYS A 1 104 ? -12.430 3.359 22.559 1.00 98.06 104 LYS A N 1
ATOM 815 C CA . LYS A 1 104 ? -11.428 2.288 22.562 1.00 98.06 104 LYS A CA 1
ATOM 816 C C . LYS A 1 104 ? -11.972 1.120 21.749 1.00 98.06 104 LYS A C 1
ATOM 818 O O . LYS A 1 104 ? -13.124 0.744 21.924 1.00 98.06 104 LYS A O 1
ATOM 823 N N . ALA A 1 105 ? -11.152 0.521 20.895 1.00 97.81 105 ALA A N 1
ATOM 824 C CA . ALA A 1 105 ? -11.584 -0.606 20.070 1.00 97.81 105 ALA A CA 1
ATOM 825 C C . ALA A 1 105 ? -12.125 -1.783 20.909 1.00 97.81 105 ALA A C 1
ATOM 827 O O . ALA A 1 105 ? -13.013 -2.492 20.451 1.00 97.81 105 ALA A O 1
ATOM 828 N N . ASP A 1 106 ? -11.637 -1.955 22.142 1.00 96.69 106 ASP A N 1
ATOM 829 C CA . ASP A 1 106 ? -12.121 -2.970 23.090 1.00 96.69 106 ASP A CA 1
ATOM 830 C C . ASP A 1 106 ? -13.562 -2.727 23.577 1.00 96.69 106 ASP A C 1
ATOM 832 O O . ASP A 1 106 ? -14.246 -3.681 23.936 1.00 96.69 106 ASP A O 1
ATOM 836 N N . ASP A 1 107 ? -14.024 -1.474 23.550 1.00 97.69 107 ASP A N 1
ATOM 837 C CA . ASP A 1 107 ? -15.347 -1.052 24.027 1.00 97.69 107 ASP A CA 1
ATOM 838 C C . ASP A 1 107 ? -16.331 -0.772 22.872 1.00 97.69 107 ASP A C 1
ATOM 840 O O . ASP A 1 107 ? -17.489 -0.420 23.103 1.00 97.69 107 ASP A O 1
ATOM 844 N N . ALA A 1 108 ? -15.878 -0.875 21.620 1.00 98.25 108 ALA A N 1
ATOM 845 C CA . ALA A 1 108 ? -16.665 -0.523 20.445 1.00 98.25 108 ALA A CA 1
ATOM 846 C C . ALA A 1 108 ? -17.597 -1.658 19.992 1.00 98.25 108 ALA A C 1
ATOM 848 O O . ALA A 1 108 ? -17.308 -2.846 20.141 1.00 98.25 108 ALA A O 1
ATOM 849 N N . VAL A 1 109 ? -18.707 -1.280 19.359 1.00 98.44 109 VAL A N 1
ATOM 850 C CA . VAL A 1 109 ? -19.560 -2.192 18.591 1.00 98.44 109 VAL A CA 1
ATOM 851 C C . VAL A 1 109 ? -19.153 -2.097 17.127 1.00 98.44 109 VAL A C 1
ATOM 853 O O . VAL A 1 109 ? -19.301 -1.039 16.520 1.00 98.44 109 VAL A O 1
ATOM 856 N N . PHE A 1 110 ? -18.662 -3.186 16.542 1.00 98.62 110 PHE A N 1
ATOM 857 C CA . PHE A 1 110 ? -18.302 -3.204 15.127 1.00 98.62 110 PHE A CA 1
ATOM 858 C C . PHE A 1 110 ? -19.470 -3.674 14.269 1.00 98.62 110 PHE A C 1
ATOM 860 O O . PHE A 1 110 ? -20.295 -4.473 14.712 1.00 98.62 110 PHE A O 1
ATOM 867 N N . ALA A 1 111 ? -19.530 -3.187 13.035 1.00 98.50 111 ALA A N 1
ATOM 868 C CA . ALA A 1 111 ? -20.467 -3.679 12.038 1.00 98.50 111 ALA A CA 1
ATOM 869 C C . ALA A 1 111 ? -19.845 -3.674 10.638 1.00 98.50 111 ALA A C 1
ATOM 871 O O . ALA A 1 111 ? -19.002 -2.820 10.341 1.00 98.50 111 ALA A O 1
ATOM 872 N N . ASP A 1 112 ? -20.247 -4.632 9.802 1.00 97.06 112 ASP A N 1
ATOM 873 C CA . ASP A 1 112 ? -19.871 -4.688 8.386 1.00 97.06 112 ASP A CA 1
ATOM 874 C C . ASP A 1 112 ? -20.825 -3.870 7.491 1.00 97.06 112 ASP A C 1
ATOM 876 O O . ASP A 1 112 ? -21.663 -3.120 7.987 1.00 97.06 112 ASP A O 1
ATOM 880 N N . GLY A 1 113 ? -20.658 -3.958 6.166 1.00 92.31 113 GLY A N 1
ATOM 881 C CA . GLY A 1 113 ? -21.561 -3.330 5.189 1.00 92.31 113 GLY A CA 1
ATOM 882 C C . GLY A 1 113 ? -21.210 -1.892 4.793 1.00 92.31 113 GLY A C 1
ATOM 883 O O . GLY A 1 113 ? -21.918 -1.276 3.999 1.00 92.31 113 GLY A O 1
ATOM 884 N N . TYR A 1 114 ? -20.095 -1.346 5.283 1.00 94.44 114 TYR A N 1
ATOM 885 C CA . TYR A 1 114 ? -19.703 0.036 4.997 1.00 94.44 114 TYR A CA 1
ATOM 886 C C . TYR A 1 114 ? -18.821 0.163 3.751 1.00 94.44 114 TYR A C 1
ATOM 888 O O . TYR A 1 114 ? -18.017 -0.709 3.432 1.00 94.44 114 TYR A O 1
ATOM 896 N N . LEU A 1 115 ? -18.911 1.299 3.055 1.00 89.62 115 LEU A N 1
ATOM 897 C CA . LEU A 1 115 ? -17.907 1.689 2.064 1.00 89.62 115 LEU A CA 1
ATOM 898 C C . LEU A 1 115 ? -16.807 2.483 2.770 1.00 89.62 115 LEU A C 1
ATOM 900 O O . LEU A 1 115 ? -16.990 3.662 3.062 1.00 89.62 115 LEU A O 1
ATOM 904 N N . THR A 1 116 ? -15.681 1.829 3.042 1.00 91.88 116 THR A N 1
ATOM 905 C CA . THR A 1 116 ? -14.535 2.453 3.716 1.00 91.88 116 THR A CA 1
ATOM 906 C C . THR A 1 116 ? -13.440 2.828 2.705 1.00 91.88 116 THR A C 1
ATOM 908 O O . THR A 1 116 ? -13.360 2.184 1.650 1.00 91.88 116 THR A O 1
ATOM 911 N N . PRO A 1 117 ? -12.574 3.827 2.979 1.00 88.38 117 PRO A N 1
ATOM 912 C CA . PRO A 1 117 ? -11.549 4.283 2.033 1.00 88.38 117 PRO A CA 1
ATOM 913 C C . PRO A 1 117 ? -10.628 3.160 1.551 1.00 88.38 117 PRO A C 1
ATOM 915 O O . PRO A 1 117 ? -10.298 3.083 0.369 1.00 88.38 117 PRO A O 1
ATOM 918 N N . MET A 1 118 ? -10.288 2.229 2.449 1.00 88.38 118 MET A N 1
ATOM 919 C CA . MET A 1 118 ? -9.461 1.065 2.131 1.00 88.38 118 MET A CA 1
ATOM 920 C C . MET A 1 118 ? -10.301 -0.195 1.906 1.00 88.38 118 MET A C 1
ATOM 922 O O . MET A 1 118 ? -9.761 -1.298 1.872 1.00 88.38 118 MET A O 1
ATOM 926 N N . SER A 1 119 ? -11.619 -0.059 1.736 1.00 90.50 119 SER A N 1
ATOM 927 C CA . SER A 1 119 ? -12.573 -1.124 1.402 1.00 90.50 119 SER A CA 1
ATOM 928 C C . SER A 1 119 ? -12.500 -2.358 2.319 1.00 90.50 119 SER A C 1
ATOM 930 O O . SER A 1 119 ? -12.685 -3.484 1.856 1.00 90.50 119 SER A O 1
ATOM 932 N N . TYR A 1 120 ? -12.176 -2.170 3.601 1.00 94.25 120 TYR A N 1
ATOM 933 C CA . TYR A 1 120 ? -12.259 -3.229 4.615 1.00 94.25 120 TYR A CA 1
ATOM 934 C C . TYR A 1 120 ? -13.685 -3.450 5.108 1.00 94.25 120 TYR A C 1
ATOM 936 O O . TYR A 1 120 ? -14.007 -4.534 5.584 1.00 94.25 120 TYR A O 1
ATOM 944 N N . GLY A 1 121 ? -14.546 -2.447 4.945 1.00 95.19 121 GLY A N 1
ATOM 945 C CA . GLY A 1 121 ? -15.984 -2.607 5.104 1.00 95.19 121 GLY A CA 1
ATOM 946 C C . GLY A 1 121 ? -16.504 -2.547 6.534 1.00 95.19 121 GLY A C 1
ATOM 947 O O . GLY A 1 121 ? -17.676 -2.844 6.744 1.00 95.19 121 GLY A O 1
ATOM 948 N N . ILE A 1 122 ? -15.660 -2.170 7.497 1.00 98.31 122 ILE A N 1
ATOM 949 C CA . ILE A 1 122 ? -15.989 -2.163 8.924 1.00 98.31 122 ILE A CA 1
ATOM 950 C C . ILE A 1 122 ? -16.108 -0.729 9.446 1.00 98.31 122 ILE A C 1
ATOM 952 O O . ILE A 1 122 ? -15.252 0.110 9.166 1.00 98.31 122 ILE A O 1
ATOM 956 N N . ALA A 1 123 ? -17.135 -0.473 10.255 1.00 98.12 123 ALA A N 1
ATOM 957 C CA . ALA A 1 123 ? -17.269 0.744 11.052 1.00 98.12 123 ALA A CA 1
ATOM 958 C C . ALA A 1 123 ? -17.410 0.429 12.544 1.00 98.12 123 ALA A C 1
ATOM 960 O O . ALA A 1 123 ? -17.844 -0.662 12.923 1.00 98.12 123 ALA A O 1
ATOM 961 N N . ALA A 1 124 ? -17.093 1.416 13.382 1.00 98.50 124 ALA A N 1
ATOM 962 C CA . ALA A 1 124 ? -17.286 1.352 14.823 1.00 98.50 124 ALA A CA 1
ATOM 963 C C . ALA A 1 124 ? -18.452 2.244 15.270 1.00 98.50 124 ALA A C 1
ATOM 965 O O . ALA A 1 124 ? -18.597 3.397 14.861 1.00 98.50 124 ALA A O 1
ATOM 966 N N . HIS A 1 125 ? -19.275 1.699 16.154 1.00 98.50 125 HIS A N 1
ATOM 967 C CA . HIS A 1 125 ? -20.392 2.357 16.812 1.00 98.50 125 HIS A CA 1
ATOM 968 C C . HIS A 1 125 ? -20.177 2.343 18.315 1.00 98.50 125 HIS A C 1
ATOM 970 O O . HIS A 1 125 ? -19.545 1.444 18.871 1.00 98.50 125 HIS A O 1
ATOM 976 N N . LYS A 1 126 ? -20.756 3.333 18.989 1.00 97.88 126 LYS A N 1
ATOM 977 C CA . LYS A 1 126 ? -20.763 3.380 20.452 1.00 97.88 126 LYS A CA 1
ATOM 978 C C . LYS A 1 126 ? -21.749 2.388 21.061 1.00 97.88 126 LYS A C 1
ATOM 980 O O . LYS A 1 126 ? -21.499 1.852 22.132 1.00 97.88 126 LYS A O 1
ATOM 985 N N . GLU A 1 127 ? -22.874 2.156 20.389 1.00 96.94 127 GLU A N 1
ATOM 986 C CA . GLU A 1 127 ? -23.973 1.342 20.900 1.00 96.94 127 GLU A CA 1
ATOM 987 C C . GLU A 1 127 ? -24.572 0.490 19.777 1.00 96.94 127 GLU A C 1
ATOM 989 O O . GLU A 1 127 ? -24.617 0.900 18.621 1.00 96.94 127 GLU A O 1
ATOM 994 N N . LYS A 1 128 ? -25.080 -0.702 20.109 1.00 97.19 128 LYS A N 1
ATOM 995 C CA . LYS A 1 128 ? -25.680 -1.614 19.115 1.00 97.19 128 LYS A CA 1
ATOM 996 C C . LYS A 1 128 ? -26.916 -1.028 18.431 1.00 97.19 128 LYS A C 1
ATOM 998 O O . LYS A 1 128 ? -27.185 -1.352 17.284 1.00 97.19 128 LYS A O 1
ATOM 1003 N N . SER A 1 129 ? -27.659 -0.178 19.135 1.00 96.81 129 SER A N 1
ATOM 1004 C CA . SER A 1 129 ? -28.883 0.473 18.654 1.00 96.81 129 SER A CA 1
ATOM 1005 C C . SER A 1 129 ? -28.651 1.443 17.493 1.00 96.81 129 SER A C 1
ATOM 1007 O O . SER A 1 129 ? -29.612 1.789 16.813 1.00 96.81 129 SER A O 1
ATOM 1009 N N . THR A 1 130 ? -27.412 1.895 17.268 1.00 96.69 130 THR A N 1
ATOM 1010 C CA . THR A 1 130 ? -27.076 2.831 16.185 1.00 96.69 130 THR A CA 1
ATOM 1011 C C . THR A 1 130 ? -26.621 2.137 14.904 1.00 96.69 130 THR A C 1
ATOM 1013 O O . THR A 1 130 ? -26.359 2.811 13.909 1.00 96.69 130 THR A O 1
ATOM 1016 N N . VAL A 1 131 ? -26.502 0.807 14.920 1.00 97.62 131 VAL A N 1
ATOM 1017 C CA . VAL A 1 131 ? -26.146 0.012 13.744 1.00 97.62 131 VAL A CA 1
ATOM 1018 C C . VAL A 1 131 ? -27.373 -0.126 12.844 1.00 97.62 131 VAL A C 1
ATOM 1020 O O . VAL A 1 131 ? -28.465 -0.424 13.327 1.00 97.62 131 VAL A O 1
ATOM 1023 N N . ASP A 1 132 ? -27.191 0.099 11.540 1.00 94.56 132 ASP A N 1
ATOM 1024 C CA . ASP A 1 132 ? -28.243 -0.132 10.548 1.00 94.56 132 ASP A CA 1
ATOM 1025 C C . ASP A 1 132 ? -28.677 -1.611 10.594 1.00 94.56 132 ASP A C 1
ATOM 1027 O O . ASP A 1 132 ? -27.802 -2.479 10.570 1.00 94.56 132 ASP A O 1
ATOM 1031 N N . PRO A 1 133 ? -29.983 -1.929 10.663 1.00 94.75 133 PRO A N 1
ATOM 1032 C CA . PRO A 1 133 ? -30.466 -3.308 10.650 1.00 94.75 133 PRO A CA 1
ATOM 1033 C C . PRO A 1 133 ? -30.008 -4.157 9.454 1.00 94.75 133 PRO A C 1
ATOM 1035 O O . PRO A 1 133 ? -30.052 -5.382 9.551 1.00 94.75 133 PRO A O 1
ATOM 1038 N N . GLU A 1 134 ? -29.603 -3.542 8.337 1.00 95.06 134 GLU A N 1
ATOM 1039 C CA . GLU A 1 134 ? -29.046 -4.254 7.178 1.00 95.06 134 GLU A CA 1
ATOM 1040 C C . GLU A 1 134 ? -27.593 -4.719 7.385 1.00 95.06 134 GLU A C 1
ATOM 1042 O O . GLU A 1 134 ? -27.126 -5.610 6.673 1.00 95.06 134 GLU A O 1
ATOM 1047 N N . ASN A 1 135 ? -26.889 -4.157 8.371 1.00 96.81 135 ASN A N 1
ATOM 1048 C CA . ASN A 1 135 ? -25.492 -4.466 8.660 1.00 96.81 135 ASN A CA 1
ATOM 1049 C C . ASN A 1 135 ? -25.366 -5.527 9.758 1.00 96.81 135 ASN A C 1
ATOM 1051 O O . ASN A 1 135 ? -26.110 -5.539 10.743 1.00 96.81 135 ASN A O 1
ATOM 1055 N N . ASN A 1 136 ? -24.363 -6.398 9.643 1.00 97.50 136 ASN A N 1
ATOM 1056 C CA . ASN A 1 136 ? -24.112 -7.416 10.654 1.00 97.50 136 ASN A CA 1
ATOM 1057 C C . ASN A 1 136 ? -23.265 -6.831 11.780 1.00 97.50 136 ASN A C 1
ATOM 1059 O O . ASN A 1 136 ? -22.166 -6.327 11.549 1.00 97.50 136 ASN A O 1
ATOM 1063 N N . ILE A 1 137 ? -23.751 -6.949 13.014 1.00 98.38 137 ILE A N 1
ATOM 1064 C CA . ILE A 1 137 ? -22.968 -6.619 14.207 1.00 98.38 137 ILE A CA 1
ATOM 1065 C C . ILE A 1 137 ? -21.907 -7.699 14.418 1.00 98.38 137 ILE A C 1
ATOM 1067 O O . ILE A 1 137 ? -22.224 -8.887 14.455 1.00 98.38 137 ILE A O 1
ATOM 1071 N N . LEU A 1 138 ? -20.667 -7.267 14.620 1.00 98.00 138 LEU A N 1
ATOM 1072 C CA . LEU A 1 138 ? -19.502 -8.115 14.829 1.00 98.00 138 LEU A CA 1
ATOM 1073 C C . LEU A 1 138 ? -18.883 -7.849 16.203 1.00 98.00 138 LEU A C 1
ATOM 1075 O O . LEU A 1 138 ? -18.851 -6.718 16.698 1.00 98.00 138 LEU A O 1
ATOM 1079 N N . THR A 1 139 ? -18.325 -8.894 16.804 1.00 97.81 139 THR A N 1
ATOM 1080 C CA . THR A 1 139 ? -17.307 -8.740 17.850 1.00 97.81 139 THR A CA 1
ATOM 1081 C C . THR A 1 139 ? -16.032 -8.118 17.270 1.00 97.81 139 THR A C 1
ATOM 1083 O O . THR A 1 139 ? -15.812 -8.119 16.055 1.00 97.81 139 THR A O 1
ATOM 1086 N N . LYS A 1 140 ? -15.152 -7.602 18.135 1.00 97.50 140 LYS A N 1
ATOM 1087 C CA . LYS A 1 140 ? -13.838 -7.086 17.720 1.00 97.50 140 LYS A CA 1
ATOM 1088 C C . LYS A 1 140 ? -13.022 -8.164 17.005 1.00 97.50 140 LYS A C 1
ATOM 1090 O O . LYS A 1 140 ? -12.422 -7.907 15.965 1.00 97.50 140 LYS A O 1
ATOM 1095 N N . GLU A 1 141 ? -13.035 -9.381 17.537 1.00 97.75 141 GLU A N 1
ATOM 1096 C CA . GLU A 1 141 ? -12.317 -10.528 16.990 1.00 97.75 141 GLU A CA 1
ATOM 1097 C C . GLU A 1 141 ? -12.836 -10.901 15.594 1.00 97.75 141 GLU A C 1
ATOM 1099 O O . GLU A 1 141 ? -12.035 -11.132 14.687 1.00 97.75 141 GLU A O 1
ATOM 1104 N N . GLU A 1 142 ? -14.156 -10.895 15.389 1.00 98.25 142 GLU A N 1
ATOM 1105 C CA . GLU A 1 142 ? -14.774 -11.139 14.079 1.00 98.25 142 GLU A CA 1
ATOM 1106 C C . GLU A 1 142 ? -14.454 -10.023 13.081 1.00 98.25 142 GLU A C 1
ATOM 1108 O O . GLU A 1 142 ? -14.042 -10.313 11.957 1.00 98.25 142 GLU A O 1
ATOM 1113 N N . ALA A 1 143 ? -14.564 -8.756 13.489 1.00 98.44 143 ALA A N 1
ATOM 1114 C CA . ALA A 1 143 ? -14.208 -7.614 12.650 1.00 98.44 143 ALA A CA 1
ATOM 1115 C C . ALA A 1 143 ? -12.740 -7.679 12.199 1.00 98.44 143 ALA A C 1
ATOM 1117 O O . ALA A 1 143 ? -12.431 -7.537 11.013 1.00 98.44 143 ALA A O 1
ATOM 1118 N N . PHE A 1 144 ? -11.823 -7.969 13.125 1.00 98.06 144 PHE A N 1
ATOM 1119 C CA . PHE A 1 144 ? -10.398 -8.085 12.817 1.00 98.06 144 PHE A CA 1
ATOM 1120 C C . PHE A 1 144 ? -10.119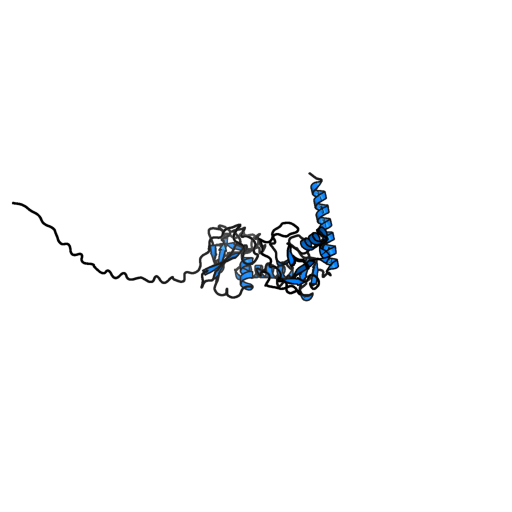 -9.307 11.934 1.00 98.06 144 PHE A C 1
ATOM 1122 O O . PHE A 1 144 ? -9.279 -9.242 11.037 1.00 98.06 144 PHE A O 1
ATOM 1129 N N . ALA A 1 145 ? -10.840 -10.415 12.123 1.00 97.56 145 ALA A N 1
ATOM 1130 C CA . ALA A 1 145 ? -10.743 -11.578 11.246 1.00 97.56 145 ALA A CA 1
ATOM 1131 C C . ALA A 1 145 ? -11.239 -11.279 9.819 1.00 97.56 145 ALA A C 1
ATOM 1133 O O . ALA A 1 145 ? -10.612 -11.724 8.854 1.00 97.56 145 ALA A O 1
ATOM 1134 N N . VAL A 1 146 ? -12.317 -10.500 9.657 1.00 97.31 146 VAL A N 1
ATOM 1135 C CA . VAL A 1 146 ? -12.789 -10.030 8.342 1.00 97.31 146 VAL A CA 1
ATOM 1136 C C . VAL A 1 146 ? -11.715 -9.183 7.663 1.00 97.31 146 VAL A C 1
ATOM 1138 O O . VAL A 1 146 ? -11.364 -9.465 6.515 1.00 97.31 146 VAL A O 1
ATOM 1141 N N . ILE A 1 147 ? -11.136 -8.219 8.383 1.00 97.44 147 ILE A N 1
ATOM 1142 C CA . ILE A 1 147 ? -10.039 -7.373 7.895 1.00 97.44 147 ILE A CA 1
ATOM 1143 C C . ILE A 1 147 ? -8.862 -8.228 7.415 1.00 97.44 147 ILE A C 1
ATOM 1145 O O . ILE A 1 147 ? -8.456 -8.114 6.260 1.00 97.44 147 ILE A O 1
ATOM 1149 N N . ARG A 1 148 ? -8.368 -9.146 8.255 1.00 94.19 148 ARG A N 1
ATOM 1150 C CA . ARG A 1 148 ? -7.260 -10.057 7.917 1.00 94.19 148 ARG A CA 1
ATOM 1151 C C . ARG A 1 148 ? -7.566 -10.935 6.718 1.00 94.19 148 ARG A C 1
ATOM 1153 O O . ARG A 1 148 ? -6.695 -11.160 5.885 1.00 94.19 148 ARG A O 1
ATOM 1160 N N . LYS A 1 149 ? -8.802 -11.418 6.592 1.00 90.94 149 LYS A N 1
ATOM 1161 C CA . LYS A 1 149 ? -9.237 -12.219 5.444 1.00 90.94 149 LYS A CA 1
ATOM 1162 C C . LYS A 1 149 ? -9.261 -11.399 4.155 1.00 90.94 149 LYS A C 1
ATOM 1164 O O . LYS A 1 149 ? -8.882 -11.921 3.108 1.00 90.94 149 LYS A O 1
ATOM 1169 N N . ILE A 1 150 ? -9.727 -10.151 4.210 1.00 87.81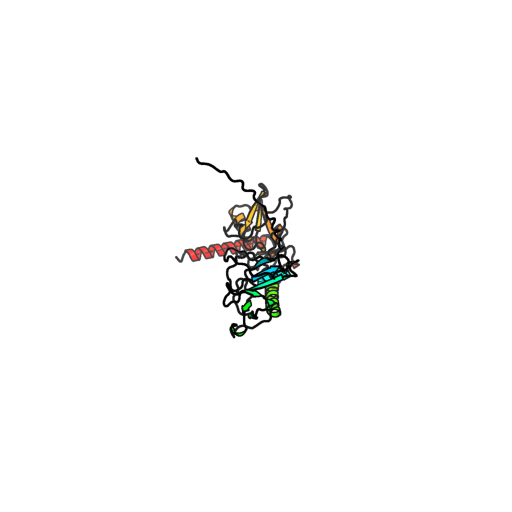 150 ILE A N 1
ATOM 1170 C CA . ILE A 1 150 ? -9.710 -9.231 3.065 1.00 87.81 150 ILE A CA 1
ATOM 1171 C C . ILE A 1 150 ? -8.266 -8.925 2.675 1.00 87.81 150 ILE A C 1
ATOM 1173 O O . ILE A 1 150 ? -7.921 -9.059 1.504 1.00 87.81 150 ILE A O 1
ATOM 1177 N N . ASP A 1 151 ? -7.426 -8.576 3.647 1.00 86.06 151 ASP A N 1
ATOM 1178 C CA . ASP A 1 151 ? -6.022 -8.257 3.414 1.00 86.06 151 ASP A CA 1
ATOM 1179 C C . ASP A 1 151 ? -5.264 -9.460 2.843 1.00 86.06 151 ASP A C 1
ATOM 1181 O O . ASP A 1 151 ? -4.703 -9.362 1.761 1.00 86.06 151 ASP A O 1
ATOM 1185 N N . SER A 1 152 ? -5.401 -10.647 3.441 1.00 74.12 152 SER A N 1
ATOM 1186 C CA . SER A 1 152 ? -4.789 -11.884 2.930 1.00 74.12 152 SER A CA 1
ATOM 1187 C C . SER A 1 152 ? -5.193 -12.182 1.483 1.00 74.12 152 SER A C 1
ATOM 1189 O O . SER A 1 152 ? -4.371 -12.628 0.687 1.00 74.12 152 SER A O 1
ATOM 1191 N N . LYS A 1 153 ? -6.456 -11.925 1.109 1.00 71.00 153 LYS A N 1
ATOM 1192 C CA . LYS A 1 153 ? -6.916 -12.069 -0.282 1.00 71.00 153 LYS A CA 1
ATOM 1193 C C . LYS A 1 153 ? -6.301 -11.029 -1.210 1.00 71.00 153 LYS A C 1
ATOM 1195 O O . LYS A 1 153 ? -6.046 -11.354 -2.361 1.00 71.00 153 LYS A O 1
ATOM 1200 N N . ARG A 1 154 ? -6.107 -9.798 -0.737 1.00 75.94 154 ARG A N 1
ATOM 1201 C CA . ARG A 1 154 ? -5.460 -8.721 -1.497 1.00 75.94 154 ARG A CA 1
ATOM 1202 C C . ARG A 1 154 ? -3.985 -8.992 -1.691 1.00 75.94 154 ARG A C 1
ATOM 1204 O O . ARG A 1 154 ? -3.515 -8.868 -2.811 1.00 75.94 154 ARG A O 1
ATOM 1211 N N . VAL A 1 155 ? -3.294 -9.439 -0.648 1.00 61.91 155 VAL A N 1
ATOM 1212 C CA . VAL A 1 155 ? -1.911 -9.910 -0.729 1.00 61.91 155 VAL A CA 1
ATOM 1213 C C . VAL A 1 155 ? -1.815 -11.063 -1.727 1.00 61.91 155 VAL A C 1
ATOM 1215 O O . VAL A 1 155 ? -1.044 -10.977 -2.672 1.00 61.91 155 VAL A O 1
ATOM 1218 N N . ALA A 1 156 ? -2.692 -12.067 -1.626 1.00 46.09 156 ALA A N 1
ATOM 1219 C CA . ALA A 1 156 ? -2.777 -13.158 -2.602 1.00 46.09 156 ALA A CA 1
ATOM 1220 C C . ALA A 1 156 ? -3.251 -12.730 -4.010 1.00 46.09 156 ALA A C 1
ATOM 1222 O O . ALA A 1 156 ? -3.263 -13.564 -4.913 1.00 46.09 156 ALA A O 1
ATOM 1223 N N . ALA A 1 157 ? -3.681 -11.476 -4.186 1.00 45.38 157 ALA A N 1
ATOM 1224 C CA . ALA A 1 157 ? -4.088 -10.866 -5.455 1.00 45.38 157 ALA A CA 1
ATOM 1225 C C . ALA A 1 157 ? -3.131 -9.741 -5.928 1.00 45.38 157 ALA A C 1
ATOM 1227 O O . ALA A 1 157 ? -3.407 -9.087 -6.951 1.00 45.38 157 ALA A O 1
ATOM 1228 N N . GLY A 1 158 ? -2.026 -9.519 -5.203 1.00 47.34 158 GLY A N 1
ATOM 1229 C CA . GLY A 1 158 ? -0.931 -8.619 -5.577 1.00 47.34 158 GLY A CA 1
ATOM 1230 C C . GLY A 1 158 ? -1.174 -7.169 -5.219 1.00 47.34 158 GLY A C 1
ATOM 1231 O O . GLY A 1 158 ? -0.594 -6.261 -5.809 1.00 47.34 158 GLY A O 1
ATOM 1232 N N . GLN A 1 159 ? -2.100 -6.943 -4.297 1.00 55.88 159 GLN A N 1
ATOM 1233 C CA . GLN A 1 159 ? -2.548 -5.644 -3.825 1.00 55.88 159 GLN A CA 1
ATOM 1234 C C . GLN A 1 159 ? -2.032 -5.441 -2.395 1.00 55.88 159 GLN A C 1
ATOM 1236 O O . GLN A 1 159 ? -2.813 -5.419 -1.446 1.00 55.88 159 GLN A O 1
ATOM 1241 N N . HIS A 1 160 ? -0.709 -5.349 -2.230 1.00 58.94 160 HIS A N 1
ATOM 1242 C CA . HIS A 1 160 ? -0.080 -5.129 -0.925 1.00 58.94 160 HIS A CA 1
ATOM 1243 C C . HIS A 1 160 ? 0.133 -3.632 -0.666 1.00 58.94 160 HIS A C 1
ATOM 1245 O O . HIS A 1 160 ? 0.761 -2.934 -1.462 1.00 58.94 160 HIS A O 1
ATOM 1251 N N . TYR A 1 161 ? -0.355 -3.142 0.473 1.00 58.53 161 TYR A N 1
ATOM 1252 C CA . TYR A 1 161 ? -0.057 -1.802 0.981 1.00 58.53 161 TYR A CA 1
ATOM 1253 C C . TYR A 1 161 ? 0.936 -1.948 2.138 1.00 58.53 161 TYR A C 1
ATOM 1255 O O . TYR A 1 161 ? 0.514 -2.083 3.282 1.00 58.53 161 TYR A O 1
ATOM 1263 N N . SER A 1 162 ? 2.244 -1.994 1.859 1.00 51.59 162 SER A N 1
ATOM 1264 C CA . SER A 1 162 ? 3.262 -1.959 2.922 1.00 51.59 162 SER A CA 1
ATOM 1265 C C . SER A 1 162 ? 3.867 -0.566 3.061 1.00 51.59 162 SER A C 1
ATOM 1267 O O . SER A 1 162 ? 4.128 0.134 2.083 1.00 51.59 162 SER A O 1
ATOM 1269 N N . ALA A 1 163 ? 4.122 -0.196 4.315 1.00 45.56 163 ALA A N 1
ATOM 1270 C CA . ALA A 1 163 ? 4.844 1.011 4.704 1.00 45.56 163 ALA A CA 1
ATOM 1271 C C . ALA A 1 163 ? 6.369 0.877 4.550 1.00 45.56 163 ALA A C 1
ATOM 1273 O O . ALA A 1 163 ? 7.103 1.816 4.869 1.00 45.56 163 ALA A O 1
ATOM 1274 N N . GLU A 1 164 ? 6.874 -0.284 4.116 1.00 51.31 164 GLU A N 1
ATOM 1275 C CA . GLU A 1 164 ? 8.310 -0.484 3.949 1.00 51.31 164 GLU A CA 1
ATOM 1276 C C . GLU A 1 164 ? 8.823 0.379 2.794 1.00 51.31 164 GLU A C 1
ATOM 1278 O O . GLU A 1 164 ? 8.614 0.125 1.616 1.00 51.31 164 GLU A O 1
ATOM 1283 N N . GLN A 1 165 ? 9.524 1.453 3.132 1.00 53.47 165 GLN A N 1
ATOM 1284 C CA . GLN A 1 165 ? 10.276 2.215 2.147 1.00 53.47 165 GLN A CA 1
ATOM 1285 C C . GLN A 1 165 ? 11.418 1.341 1.622 1.00 53.47 165 GLN A C 1
ATOM 1287 O O . GLN A 1 165 ? 12.056 0.633 2.405 1.00 53.47 165 GLN A O 1
ATOM 1292 N N . HIS A 1 166 ? 11.727 1.441 0.322 1.00 59.72 166 HIS A N 1
ATOM 1293 C CA . HIS A 1 166 ? 12.889 0.781 -0.278 1.00 59.72 166 HIS A CA 1
ATOM 1294 C C . HIS A 1 166 ? 14.106 0.864 0.658 1.00 59.72 166 HIS A C 1
ATOM 1296 O O . HIS A 1 166 ? 14.557 1.949 1.056 1.00 59.72 166 HIS A O 1
ATOM 1302 N N . THR A 1 167 ? 14.641 -0.292 1.043 1.00 59.94 167 THR A N 1
ATOM 1303 C CA . THR A 1 167 ? 15.888 -0.356 1.808 1.00 59.94 167 THR A CA 1
ATOM 1304 C C . THR A 1 167 ? 17.047 0.149 0.949 1.00 59.94 167 THR A C 1
ATOM 1306 O O . THR A 1 167 ? 16.957 0.208 -0.276 1.00 59.94 167 THR A O 1
ATOM 1309 N N . GLU A 1 168 ? 18.131 0.601 1.582 1.00 75.56 168 GLU A N 1
ATOM 1310 C CA . GLU A 1 168 ? 19.302 1.046 0.822 1.00 75.56 168 GLU A CA 1
ATOM 1311 C C . GLU A 1 168 ? 19.868 -0.113 -0.004 1.00 75.56 168 GLU A C 1
ATOM 1313 O O . GLU A 1 168 ? 20.209 -1.159 0.543 1.00 75.56 168 GLU A O 1
ATOM 1318 N N . GLN A 1 169 ? 19.954 0.085 -1.319 1.00 86.62 169 GLN A N 1
ATOM 1319 C CA . GLN A 1 169 ? 20.413 -0.912 -2.282 1.00 86.62 169 GLN A CA 1
ATOM 1320 C C . GLN A 1 169 ? 21.355 -0.266 -3.288 1.00 86.62 169 GLN A C 1
ATOM 1322 O O . GLN A 1 169 ? 21.336 0.952 -3.490 1.00 86.62 169 GLN A O 1
ATOM 1327 N N . LYS A 1 170 ? 22.203 -1.085 -3.905 1.00 90.25 170 LYS A N 1
ATOM 1328 C CA . LYS A 1 170 ? 23.148 -0.658 -4.933 1.00 90.25 170 LYS A CA 1
ATOM 1329 C C . LYS A 1 170 ? 22.905 -1.459 -6.204 1.00 90.25 170 LYS A C 1
ATOM 1331 O O . LYS A 1 170 ? 22.613 -2.648 -6.125 1.00 90.25 170 LYS A O 1
ATOM 1336 N N . ALA A 1 171 ? 23.039 -0.794 -7.342 1.00 87.44 171 ALA A N 1
ATOM 1337 C CA . ALA A 1 171 ? 23.194 -1.433 -8.636 1.00 87.44 171 ALA A CA 1
ATOM 1338 C C . ALA A 1 171 ? 24.477 -2.281 -8.667 1.00 87.44 171 ALA A C 1
ATOM 1340 O O . ALA A 1 171 ? 25.360 -2.124 -7.817 1.00 87.44 171 ALA A O 1
ATOM 1341 N N . GLU A 1 172 ? 24.599 -3.142 -9.677 1.00 81.81 172 GLU A N 1
ATOM 1342 C CA . GLU A 1 172 ? 25.783 -3.984 -9.896 1.00 81.81 172 GLU A CA 1
ATOM 1343 C C . GLU A 1 172 ? 27.081 -3.171 -9.985 1.00 81.81 172 GLU A C 1
ATOM 1345 O O . GLU A 1 172 ? 28.114 -3.581 -9.461 1.00 81.81 172 GLU A O 1
ATOM 1350 N N . ASP A 1 173 ? 27.023 -1.976 -10.580 1.00 82.06 173 ASP A N 1
ATOM 1351 C CA . ASP A 1 173 ? 28.158 -1.054 -10.703 1.00 82.06 173 ASP A CA 1
ATOM 1352 C C . ASP A 1 173 ? 28.452 -0.257 -9.412 1.00 82.06 173 ASP A C 1
ATOM 1354 O O . ASP A 1 173 ? 29.287 0.650 -9.401 1.00 82.06 173 ASP A O 1
ATOM 1358 N N . GLY A 1 174 ? 27.773 -0.588 -8.309 1.00 88.06 174 GLY A N 1
ATOM 1359 C CA . GLY A 1 174 ? 27.948 0.018 -6.992 1.00 88.06 174 GLY A CA 1
ATOM 1360 C C . GLY A 1 174 ? 27.192 1.332 -6.785 1.00 88.06 174 GLY A C 1
ATOM 1361 O O . GLY A 1 174 ? 27.235 1.879 -5.675 1.00 88.06 174 GLY A O 1
ATOM 1362 N N . VAL A 1 175 ? 26.479 1.839 -7.799 1.00 92.88 175 VAL A N 1
ATOM 1363 C CA . VAL A 1 175 ? 25.669 3.058 -7.675 1.00 92.88 175 VAL A CA 1
ATOM 1364 C C . VAL A 1 175 ? 24.517 2.815 -6.708 1.00 92.88 175 VAL A C 1
ATOM 1366 O O . VAL A 1 175 ? 23.735 1.883 -6.864 1.00 92.88 175 VAL A O 1
ATOM 1369 N N . LYS A 1 176 ? 24.383 3.678 -5.698 1.00 94.75 176 LYS A N 1
ATOM 1370 C CA . LYS A 1 176 ? 23.262 3.618 -4.755 1.00 94.75 176 LYS A CA 1
ATOM 1371 C C . LYS A 1 176 ? 21.954 3.934 -5.479 1.00 94.75 176 LYS A C 1
ATOM 1373 O O . LYS A 1 176 ? 21.798 5.021 -6.039 1.00 94.75 176 LYS A O 1
ATOM 1378 N N . LEU A 1 177 ? 21.017 2.994 -5.432 1.00 94.06 177 LEU A N 1
ATOM 1379 C CA . LEU A 1 177 ? 19.683 3.164 -5.985 1.00 94.06 177 LEU A CA 1
ATOM 1380 C C . LEU A 1 177 ? 18.886 4.122 -5.104 1.00 94.06 177 LEU A C 1
ATOM 1382 O O . LEU A 1 177 ? 18.894 4.041 -3.869 1.00 94.06 177 LEU A O 1
ATOM 1386 N N . ARG A 1 178 ? 18.214 5.063 -5.757 1.00 91.12 178 ARG A N 1
ATOM 1387 C CA . ARG A 1 178 ? 17.325 6.017 -5.114 1.00 91.12 178 ARG A CA 1
ATOM 1388 C C . ARG A 1 178 ? 16.145 5.272 -4.484 1.00 91.12 178 ARG A C 1
ATOM 1390 O O . ARG A 1 178 ? 15.634 4.292 -5.019 1.00 91.12 178 ARG A O 1
ATOM 1397 N N . LYS A 1 179 ? 15.710 5.769 -3.328 1.00 89.50 179 LYS A N 1
ATOM 1398 C CA . LYS A 1 179 ? 14.467 5.349 -2.678 1.00 89.50 179 LYS A CA 1
ATOM 1399 C C . LYS A 1 179 ? 13.306 6.181 -3.208 1.00 89.50 179 LYS A C 1
ATOM 1401 O O . LYS A 1 179 ? 13.500 7.362 -3.494 1.00 89.50 179 LYS A O 1
ATOM 1406 N N . ILE A 1 180 ? 12.126 5.578 -3.275 1.00 86.56 180 ILE A N 1
ATOM 1407 C CA . ILE A 1 180 ? 10.885 6.305 -3.547 1.00 86.56 180 ILE A CA 1
ATOM 1408 C C . ILE A 1 180 ? 10.447 7.048 -2.279 1.00 86.56 180 ILE A C 1
ATOM 1410 O O . ILE A 1 180 ? 10.303 6.433 -1.222 1.00 86.56 180 ILE A O 1
ATOM 1414 N N . ASP A 1 181 ? 10.247 8.361 -2.387 1.00 84.12 181 ASP A N 1
ATOM 1415 C CA . ASP A 1 181 ? 9.599 9.197 -1.368 1.00 84.12 181 ASP A CA 1
ATOM 1416 C C . ASP A 1 181 ? 8.111 9.353 -1.717 1.00 84.12 181 ASP A C 1
ATOM 1418 O O . ASP A 1 181 ? 7.717 10.246 -2.472 1.00 84.12 181 ASP A O 1
ATOM 1422 N N . THR A 1 182 ? 7.289 8.429 -1.218 1.00 76.62 182 THR A N 1
ATOM 1423 C CA . THR A 1 182 ? 5.851 8.354 -1.515 1.00 76.62 182 THR A CA 1
ATOM 1424 C C . THR A 1 182 ? 5.135 9.679 -1.232 1.00 76.62 182 THR A C 1
ATOM 1426 O O . THR A 1 182 ? 5.384 10.339 -0.222 1.00 76.62 182 THR A O 1
ATOM 1429 N N . GLY A 1 183 ? 4.262 10.102 -2.149 1.00 72.06 183 GLY A N 1
ATOM 1430 C CA . GLY A 1 183 ? 3.505 11.357 -2.056 1.00 72.06 183 GLY A CA 1
ATOM 1431 C C . GLY A 1 183 ? 4.325 12.635 -2.312 1.00 72.06 183 GLY A C 1
ATOM 1432 O O . GLY A 1 183 ? 3.747 13.730 -2.423 1.00 72.06 183 GLY A O 1
ATOM 1433 N N . LYS A 1 184 ? 5.657 12.519 -2.445 1.00 79.62 184 LYS A N 1
ATOM 1434 C CA . LYS A 1 184 ? 6.568 13.615 -2.821 1.00 79.62 184 LYS A CA 1
ATOM 1435 C C . LYS A 1 184 ? 7.188 13.418 -4.195 1.00 79.62 184 LYS A C 1
ATOM 1437 O O . LYS A 1 184 ? 7.263 14.371 -4.969 1.00 79.62 184 LYS A O 1
ATOM 1442 N N . ASP A 1 185 ? 7.623 12.201 -4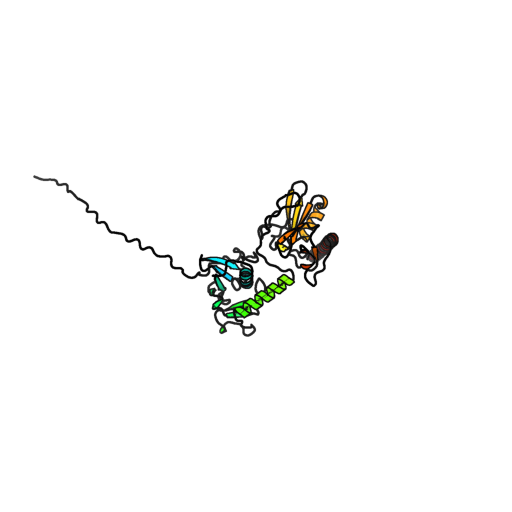.494 1.00 89.62 185 ASP A N 1
ATOM 1443 C CA . ASP A 1 185 ? 8.215 11.866 -5.777 1.00 89.62 185 ASP A CA 1
ATOM 1444 C C . ASP A 1 185 ? 7.174 11.965 -6.889 1.00 89.62 185 ASP A C 1
ATOM 1446 O O . ASP A 1 185 ? 6.046 11.490 -6.767 1.00 89.62 185 ASP A O 1
ATOM 1450 N N . VAL A 1 186 ? 7.568 12.602 -7.990 1.00 91.00 186 VAL A N 1
ATOM 1451 C CA . VAL A 1 186 ? 6.713 12.821 -9.156 1.00 91.00 186 VAL A CA 1
ATOM 1452 C C . VAL A 1 186 ? 7.219 11.962 -10.302 1.00 91.00 186 VAL A C 1
ATOM 1454 O O . VAL A 1 186 ? 8.390 12.034 -10.679 1.00 91.00 186 VAL A O 1
ATOM 1457 N N . CYS A 1 187 ? 6.327 11.162 -10.880 1.00 94.44 187 CYS A N 1
ATOM 1458 C CA . CYS A 1 187 ? 6.636 10.325 -12.023 1.00 94.44 187 CYS A CA 1
ATOM 1459 C C . CYS A 1 187 ? 7.072 11.175 -13.222 1.00 94.44 187 CYS A C 1
ATOM 1461 O O . CYS A 1 187 ? 6.318 12.013 -13.730 1.00 94.44 187 CYS A O 1
ATOM 1463 N N . LYS A 1 188 ? 8.258 10.870 -13.761 1.00 97.62 188 LYS A N 1
ATOM 1464 C CA . LYS A 1 188 ? 8.862 11.599 -14.887 1.00 97.62 188 LYS A CA 1
ATOM 1465 C C . LYS A 1 188 ? 8.032 11.559 -16.178 1.00 97.62 188 LYS A C 1
ATOM 1467 O O . LYS A 1 188 ? 8.164 12.437 -17.030 1.00 97.62 188 LYS A O 1
ATOM 1472 N N . LYS A 1 189 ? 7.162 10.554 -16.345 1.00 95.94 189 LYS A N 1
ATOM 1473 C CA . LYS A 1 189 ? 6.362 10.347 -17.565 1.00 95.94 189 LYS A CA 1
ATOM 1474 C C . LYS A 1 189 ? 4.990 11.016 -17.544 1.00 95.94 189 LYS A C 1
ATOM 1476 O O . LYS A 1 189 ? 4.567 11.545 -18.579 1.00 95.94 189 LYS A O 1
ATOM 1481 N N . CYS A 1 190 ? 4.239 10.870 -16.455 1.00 87.94 190 CYS A N 1
ATOM 1482 C CA . CYS A 1 190 ? 2.839 11.307 -16.360 1.00 87.94 190 CYS A CA 1
ATOM 1483 C C . CYS A 1 190 ? 2.663 12.551 -15.483 1.00 87.94 190 CYS A C 1
ATOM 1485 O O . CYS A 1 190 ? 1.595 13.156 -15.532 1.00 87.94 190 CYS A O 1
ATOM 1487 N N . ASN A 1 191 ? 3.701 12.936 -14.732 1.00 90.19 191 ASN A N 1
ATOM 1488 C CA . ASN A 1 191 ? 3.689 14.046 -13.786 1.00 90.19 191 ASN A CA 1
ATOM 1489 C C . ASN A 1 191 ? 2.685 13.875 -12.626 1.00 90.19 191 ASN A C 1
ATOM 1491 O O . ASN A 1 191 ? 2.235 14.862 -12.047 1.00 90.19 191 ASN A O 1
ATOM 1495 N N . MET A 1 192 ? 2.317 12.633 -12.300 1.00 81.75 192 MET A N 1
ATOM 1496 C CA . MET A 1 192 ? 1.556 12.297 -11.094 1.00 81.75 192 MET A CA 1
ATOM 1497 C C . MET A 1 192 ? 2.504 11.967 -9.941 1.00 81.75 192 MET A C 1
ATOM 1499 O O . MET A 1 192 ? 3.670 11.640 -10.163 1.00 81.75 192 MET A O 1
ATOM 1503 N N . LYS A 1 193 ? 2.010 12.103 -8.709 1.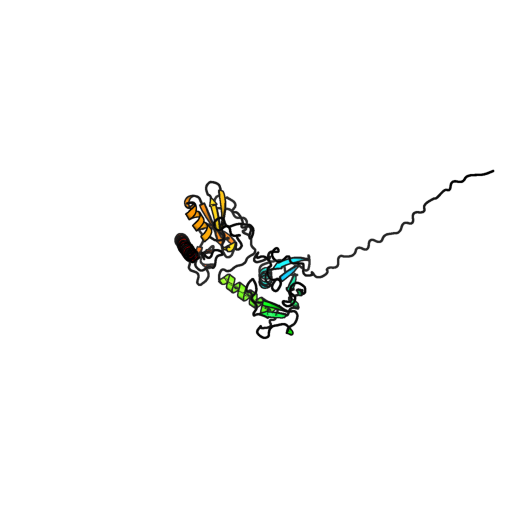00 83.50 193 LYS A N 1
ATOM 1504 C CA . LYS A 1 193 ? 2.740 11.681 -7.514 1.00 83.50 193 LYS A CA 1
ATOM 1505 C C . LYS A 1 193 ? 2.771 10.158 -7.433 1.00 83.50 193 LYS A C 1
ATOM 1507 O O . LYS A 1 193 ? 1.746 9.518 -7.662 1.00 83.50 193 LYS A O 1
ATOM 1512 N N . ILE A 1 194 ? 3.921 9.618 -7.044 1.00 81.81 194 ILE A N 1
ATOM 1513 C CA . ILE A 1 194 ? 4.093 8.189 -6.802 1.00 81.81 194 ILE A CA 1
ATOM 1514 C C . ILE A 1 194 ? 3.523 7.873 -5.419 1.00 81.81 194 ILE A C 1
ATOM 1516 O O . ILE A 1 194 ? 4.109 8.235 -4.401 1.00 81.81 194 ILE A O 1
ATOM 1520 N N . GLU A 1 195 ? 2.373 7.203 -5.401 1.00 75.94 195 GLU A N 1
ATOM 1521 C CA . GLU A 1 195 ? 1.666 6.808 -4.170 1.00 75.94 195 GLU A CA 1
ATOM 1522 C C . GLU A 1 195 ? 1.819 5.309 -3.854 1.00 75.94 195 GLU A C 1
ATOM 1524 O O . GLU A 1 195 ? 1.623 4.887 -2.718 1.00 75.94 195 GLU A O 1
ATOM 1529 N N . VAL A 1 196 ? 2.184 4.484 -4.846 1.00 75.94 196 VAL A N 1
ATOM 1530 C CA . VAL A 1 196 ? 2.277 3.021 -4.695 1.00 75.94 196 VAL A CA 1
ATOM 1531 C C . VAL A 1 196 ? 3.683 2.540 -5.070 1.00 75.94 196 VAL A C 1
ATOM 1533 O O . VAL A 1 196 ? 3.924 2.193 -6.229 1.00 75.94 196 VAL A O 1
ATOM 1536 N N . PRO A 1 197 ? 4.631 2.504 -4.114 1.00 84.25 197 PRO A N 1
ATOM 1537 C CA . PRO A 1 197 ? 6.022 2.154 -4.398 1.00 84.25 197 PRO A CA 1
ATOM 1538 C C . PRO A 1 197 ? 6.180 0.731 -4.944 1.00 84.25 197 PRO A C 1
ATOM 1540 O O . PRO A 1 197 ? 7.073 0.512 -5.749 1.00 84.25 197 PRO A O 1
ATOM 1543 N N . ALA A 1 198 ? 5.282 -0.202 -4.599 1.00 85.12 198 ALA A N 1
ATOM 1544 C CA . ALA A 1 198 ? 5.302 -1.590 -5.077 1.00 85.12 198 ALA A CA 1
ATOM 1545 C C . ALA A 1 198 ? 5.264 -1.733 -6.602 1.00 85.12 198 ALA A C 1
ATOM 1547 O O . ALA A 1 198 ? 5.841 -2.664 -7.148 1.00 85.12 198 ALA A O 1
ATOM 1548 N N . PHE A 1 199 ? 4.624 -0.801 -7.306 1.00 90.00 199 PHE A N 1
ATOM 1549 C CA . PHE A 1 199 ? 4.583 -0.840 -8.766 1.00 90.00 199 PHE A CA 1
ATOM 1550 C C . PHE A 1 199 ? 5.592 0.082 -9.425 1.00 90.00 199 PHE A C 1
ATOM 1552 O O . PHE A 1 199 ? 5.751 -0.025 -10.641 1.00 90.00 199 PHE A O 1
ATOM 1559 N N . ALA A 1 200 ? 6.249 0.958 -8.658 1.00 93.31 200 ALA A N 1
ATOM 1560 C CA . ALA A 1 200 ? 7.109 2.001 -9.187 1.00 93.31 200 ALA A CA 1
ATOM 1561 C C . ALA A 1 200 ? 8.217 1.433 -10.082 1.00 93.31 200 ALA A C 1
ATOM 1563 O O . ALA A 1 200 ? 8.553 0.254 -10.048 1.00 93.31 200 ALA A O 1
ATOM 1564 N N . ALA A 1 201 ? 8.819 2.289 -10.893 1.00 97.44 201 ALA A N 1
ATOM 1565 C CA . ALA A 1 201 ? 10.022 1.927 -11.625 1.00 97.44 201 ALA A CA 1
ATOM 1566 C C . ALA A 1 201 ? 11.077 3.010 -11.475 1.00 97.44 201 ALA A C 1
ATOM 1568 O O . ALA A 1 201 ? 10.764 4.188 -11.287 1.00 97.44 201 ALA A O 1
ATOM 1569 N N . LEU A 1 202 ? 12.331 2.597 -11.581 1.00 97.62 202 LEU A N 1
ATOM 1570 C CA . LEU A 1 202 ? 13.486 3.472 -11.532 1.00 97.62 202 LEU A CA 1
ATOM 1571 C C . LEU A 1 202 ? 14.358 3.197 -12.748 1.00 97.62 202 LEU A C 1
ATOM 1573 O O . LEU A 1 202 ? 14.710 2.053 -13.018 1.00 97.62 202 LEU A O 1
ATOM 1577 N N . THR A 1 203 ? 14.726 4.242 -13.482 1.00 98.12 203 THR A N 1
ATOM 1578 C CA . THR A 1 203 ? 15.742 4.129 -14.534 1.00 98.12 203 THR A CA 1
ATOM 1579 C C . THR A 1 203 ? 17.051 4.712 -14.040 1.00 98.12 203 THR A C 1
ATOM 1581 O O . THR A 1 203 ? 17.042 5.824 -13.517 1.00 98.12 203 THR A O 1
ATOM 1584 N N . LEU A 1 204 ? 18.164 4.019 -14.265 1.00 97.62 204 LEU A N 1
ATOM 1585 C CA . LEU A 1 204 ? 19.518 4.508 -14.004 1.00 97.62 204 LEU A CA 1
ATOM 1586 C C . LEU A 1 204 ? 20.241 4.716 -15.335 1.00 97.62 204 LEU A C 1
ATOM 1588 O O . LEU A 1 204 ? 20.451 3.760 -16.079 1.00 97.62 204 LEU A O 1
ATOM 1592 N N . ASN A 1 205 ? 20.640 5.949 -15.634 1.00 97.12 205 ASN A N 1
ATOM 1593 C CA . ASN A 1 205 ? 21.470 6.232 -16.797 1.00 97.12 205 ASN A CA 1
ATOM 1594 C C . ASN A 1 205 ? 22.904 5.727 -16.560 1.00 97.12 205 ASN A C 1
ATOM 1596 O O . ASN A 1 205 ? 23.563 6.109 -15.590 1.00 97.12 205 ASN A O 1
ATOM 1600 N N . LYS A 1 206 ? 23.406 4.879 -17.457 1.00 94.94 206 LYS A N 1
ATOM 1601 C CA . LYS A 1 206 ? 24.702 4.198 -17.330 1.00 94.94 206 LYS A CA 1
ATOM 1602 C C . LYS A 1 206 ? 25.883 5.169 -17.393 1.00 94.94 206 LYS A C 1
ATOM 1604 O O . LYS A 1 206 ? 26.909 4.899 -16.767 1.00 94.94 206 LYS A O 1
ATOM 1609 N N . HIS A 1 207 ? 25.731 6.295 -18.094 1.00 93.44 207 HIS A N 1
ATOM 1610 C CA . HIS A 1 207 ? 26.812 7.245 -18.375 1.00 93.44 207 HIS A CA 1
ATOM 1611 C C . HIS A 1 207 ? 26.930 8.325 -17.305 1.00 93.44 207 HIS A C 1
ATOM 1613 O O . HIS A 1 207 ? 27.989 8.498 -16.708 1.00 93.44 207 HIS A O 1
ATOM 1619 N N . ASN A 1 208 ? 25.842 9.051 -17.045 1.00 95.31 208 ASN A N 1
ATOM 1620 C CA . ASN A 1 208 ? 25.848 10.205 -16.137 1.00 95.31 208 ASN A CA 1
ATOM 1621 C C . ASN A 1 208 ? 25.291 9.884 -14.737 1.00 95.31 208 ASN A C 1
ATOM 1623 O O . ASN A 1 208 ? 25.274 10.758 -13.872 1.00 95.31 208 ASN A O 1
ATOM 1627 N N . LYS A 1 209 ? 24.844 8.639 -14.518 1.00 95.00 209 LYS A N 1
ATOM 1628 C CA . LYS A 1 209 ? 24.319 8.117 -13.248 1.00 95.00 209 LYS A CA 1
ATOM 1629 C C . LYS A 1 209 ? 23.049 8.809 -12.741 1.00 95.00 209 LYS A C 1
ATOM 1631 O O . LYS A 1 209 ? 22.691 8.641 -11.573 1.00 95.00 209 LYS A O 1
ATOM 1636 N N . THR A 1 210 ? 22.342 9.562 -13.588 1.00 96.25 210 THR A N 1
ATOM 1637 C CA . THR A 1 210 ? 21.048 10.143 -13.213 1.00 96.25 210 THR A CA 1
ATOM 1638 C C . THR A 1 210 ? 19.999 9.052 -13.029 1.00 96.25 210 THR A C 1
ATOM 1640 O O . THR A 1 210 ? 20.017 8.022 -13.707 1.00 96.25 210 THR A O 1
ATOM 1643 N N . GLN A 1 211 ? 19.084 9.287 -12.088 1.00 97.62 211 GLN A N 1
ATOM 1644 C CA . GLN A 1 211 ? 18.007 8.360 -11.763 1.00 97.62 211 GLN A CA 1
ATOM 1645 C C . GLN A 1 211 ? 16.653 9.053 -11.866 1.00 97.62 211 GLN A C 1
ATOM 1647 O O . GLN A 1 211 ? 16.426 10.082 -11.228 1.00 97.62 211 GLN A O 1
ATOM 1652 N N . GLU A 1 212 ? 15.751 8.468 -12.644 1.00 97.94 212 GLU A N 1
ATOM 1653 C CA . GLU A 1 212 ? 14.374 8.938 -12.813 1.00 97.94 212 GLU A CA 1
ATOM 1654 C C . GLU A 1 212 ? 13.413 7.892 -12.254 1.00 97.94 212 GLU A C 1
ATOM 1656 O O . GLU A 1 212 ? 13.692 6.694 -12.316 1.00 97.94 212 GLU A O 1
ATOM 1661 N N . VAL A 1 213 ? 12.293 8.349 -11.699 1.00 97.62 213 VAL A N 1
ATOM 1662 C CA . VAL A 1 213 ? 11.298 7.497 -11.036 1.00 97.62 213 VAL A CA 1
ATOM 1663 C C . VAL A 1 213 ? 9.948 7.589 -11.732 1.00 97.62 213 VAL A C 1
ATOM 1665 O O . VAL A 1 213 ? 9.594 8.611 -12.336 1.00 97.62 213 VAL A O 1
ATOM 1668 N N . PHE A 1 214 ? 9.188 6.502 -11.660 1.00 97.94 214 PHE A N 1
ATOM 1669 C CA . PHE A 1 214 ? 7.941 6.329 -12.388 1.00 97.94 214 PHE A CA 1
ATOM 1670 C C . PHE A 1 214 ? 6.880 5.645 -11.527 1.00 97.94 214 PHE A C 1
ATOM 1672 O O . PHE A 1 214 ? 7.220 4.783 -10.727 1.00 97.94 214 PHE A O 1
ATOM 1679 N N . ASP A 1 215 ? 5.607 6.004 -11.733 1.00 88.62 215 ASP A N 1
ATOM 1680 C CA . ASP A 1 215 ? 4.463 5.406 -11.020 1.00 88.62 215 ASP A CA 1
ATOM 1681 C C . ASP A 1 215 ? 4.348 3.902 -11.252 1.00 88.62 215 ASP A C 1
ATOM 1683 O O . ASP A 1 215 ? 3.968 3.157 -10.354 1.00 88.62 215 ASP A O 1
ATOM 1687 N N . ASP A 1 216 ? 4.633 3.471 -12.484 1.00 94.50 216 ASP A N 1
ATOM 1688 C CA . ASP A 1 216 ? 4.789 2.065 -12.804 1.00 94.50 216 ASP A CA 1
ATOM 1689 C C . ASP A 1 216 ? 5.782 1.801 -13.942 1.00 94.50 216 ASP A C 1
ATOM 1691 O O . ASP A 1 216 ? 6.217 2.723 -14.646 1.00 94.50 216 ASP A O 1
ATOM 1695 N N . LEU A 1 217 ? 6.125 0.522 -14.140 1.00 98.12 217 LEU A N 1
ATOM 1696 C CA . LEU A 1 217 ? 6.981 0.068 -15.243 1.00 98.12 217 LEU A CA 1
ATOM 1697 C C . LEU A 1 217 ? 6.486 0.571 -16.606 1.00 98.12 217 LEU A C 1
ATOM 1699 O O . LEU A 1 217 ? 7.287 0.934 -17.466 1.00 98.12 217 LEU A O 1
ATOM 1703 N N . GLY A 1 218 ? 5.169 0.659 -16.803 1.00 97.25 218 GLY A N 1
ATOM 1704 C CA . GLY A 1 218 ? 4.598 1.151 -18.050 1.00 97.25 218 GLY A CA 1
ATOM 1705 C C . GLY A 1 218 ? 4.969 2.600 -18.351 1.00 97.25 218 GLY A C 1
ATOM 1706 O O . GLY A 1 218 ? 5.303 2.940 -19.487 1.00 97.25 218 GLY A O 1
ATOM 1707 N N . CYS A 1 219 ? 4.977 3.458 -17.333 1.00 97.62 219 CYS A N 1
ATOM 1708 C CA . CYS A 1 219 ? 5.467 4.825 -17.458 1.00 97.62 219 CYS A CA 1
ATOM 1709 C C . CYS A 1 219 ? 6.956 4.898 -17.835 1.00 97.62 219 CYS A C 1
ATOM 1711 O O . CYS A 1 219 ? 7.307 5.720 -18.686 1.00 97.62 219 CYS A O 1
ATOM 1713 N N . ALA A 1 220 ? 7.806 4.045 -17.254 1.00 98.56 220 ALA A N 1
ATOM 1714 C CA . ALA A 1 220 ? 9.236 3.999 -17.575 1.00 98.56 220 ALA A CA 1
ATOM 1715 C C . ALA A 1 220 ? 9.482 3.578 -19.032 1.00 98.56 220 ALA A C 1
ATOM 1717 O O . ALA A 1 220 ? 10.164 4.286 -19.771 1.00 98.56 220 ALA A O 1
ATOM 1718 N N . VAL A 1 221 ? 8.848 2.488 -19.475 1.00 98.62 221 VAL A N 1
ATOM 1719 C CA . VAL A 1 221 ? 8.942 1.967 -20.852 1.00 98.62 221 VAL A CA 1
ATOM 1720 C C . VAL A 1 221 ? 8.522 3.023 -21.875 1.00 98.62 221 VAL A C 1
ATOM 1722 O O . VAL A 1 221 ? 9.255 3.311 -22.817 1.00 98.62 221 VAL A O 1
ATOM 1725 N N . VAL A 1 222 ? 7.367 3.664 -21.670 1.00 97.94 222 VAL A N 1
ATOM 1726 C CA . VAL A 1 222 ? 6.869 4.694 -22.597 1.00 97.94 222 VAL A CA 1
ATOM 1727 C C . VAL A 1 222 ? 7.784 5.923 -22.610 1.00 97.94 222 VAL A C 1
ATOM 1729 O O . VAL A 1 222 ? 7.936 6.578 -23.643 1.00 97.94 222 VAL A O 1
ATOM 1732 N N . TRP A 1 223 ? 8.377 6.281 -21.470 1.00 98.50 223 TRP A N 1
ATOM 1733 C CA . TRP A 1 223 ? 9.321 7.393 -21.413 1.00 98.50 223 TRP A CA 1
ATOM 1734 C C . TRP A 1 223 ? 10.603 7.070 -22.177 1.00 98.50 223 TRP A C 1
ATOM 1736 O O . TRP A 1 223 ? 11.006 7.883 -23.004 1.00 98.50 223 TRP A O 1
ATOM 1746 N N . LEU A 1 224 ? 11.170 5.875 -21.987 1.00 98.50 224 LEU A N 1
ATOM 1747 C CA . LEU A 1 224 ? 12.343 5.404 -22.727 1.00 98.50 224 LEU A CA 1
ATOM 1748 C C . LEU A 1 224 ? 12.095 5.356 -24.236 1.00 98.50 224 LEU A C 1
ATOM 1750 O O . LEU A 1 224 ? 12.947 5.817 -24.991 1.00 98.50 224 LEU A O 1
ATOM 1754 N N . ASP A 1 225 ? 10.916 4.900 -24.671 1.00 97.88 225 ASP A N 1
ATOM 1755 C CA . ASP A 1 225 ? 10.498 4.970 -26.078 1.00 97.88 225 ASP A CA 1
ATOM 1756 C C . ASP A 1 225 ? 10.460 6.423 -26.591 1.00 97.88 225 ASP A C 1
ATOM 1758 O O . ASP A 1 225 ? 10.830 6.696 -27.729 1.00 97.88 225 ASP A O 1
ATOM 1762 N N . THR A 1 226 ? 10.030 7.374 -25.752 1.00 97.00 226 THR A N 1
ATOM 1763 C CA . THR A 1 226 ? 9.911 8.796 -26.128 1.00 97.00 226 THR A CA 1
ATOM 1764 C C . THR A 1 226 ? 11.272 9.477 -26.265 1.00 97.00 226 THR A C 1
ATOM 1766 O O . THR A 1 226 ? 11.449 10.319 -27.142 1.00 97.00 226 THR A O 1
ATOM 1769 N N . VAL A 1 227 ? 12.223 9.146 -25.389 1.00 96.81 227 VAL A N 1
ATOM 1770 C CA . VAL A 1 227 ? 13.565 9.754 -25.376 1.00 96.81 227 VAL A CA 1
ATOM 1771 C C . VAL A 1 227 ? 14.612 8.917 -26.115 1.00 96.81 227 VAL A C 1
ATOM 1773 O O . VAL A 1 227 ? 15.779 9.290 -26.119 1.00 96.81 227 VAL A O 1
ATOM 1776 N N . ASN A 1 228 ? 14.206 7.796 -26.724 1.00 97.00 228 ASN A N 1
ATOM 1777 C CA . ASN A 1 228 ? 15.091 6.799 -27.332 1.00 97.00 228 ASN A CA 1
ATOM 1778 C C . ASN A 1 228 ? 16.221 6.340 -26.383 1.00 97.00 228 ASN A C 1
ATOM 1780 O O . ASN A 1 228 ? 17.381 6.256 -26.767 1.00 97.00 228 ASN A O 1
ATOM 1784 N N . GLY A 1 229 ? 15.880 6.098 -25.113 1.00 96.69 229 GLY A N 1
ATOM 1785 C CA . GLY A 1 229 ? 16.852 5.939 -24.025 1.00 96.69 229 GLY A CA 1
ATOM 1786 C C . GLY A 1 229 ? 17.257 4.502 -23.688 1.00 96.69 229 GLY A C 1
ATOM 1787 O O . GLY A 1 229 ? 17.966 4.303 -22.705 1.00 96.69 229 GLY A O 1
ATOM 1788 N N . TRP A 1 230 ? 16.791 3.497 -24.428 1.00 96.75 230 TRP A N 1
ATOM 1789 C CA . TRP A 1 230 ? 16.950 2.082 -24.061 1.00 96.75 230 TRP A CA 1
ATOM 1790 C C . TRP A 1 230 ? 18.406 1.623 -23.937 1.00 96.75 230 TRP A C 1
ATOM 1792 O O . TRP A 1 230 ? 18.738 0.877 -23.016 1.00 96.75 230 TRP A O 1
ATOM 1802 N N . ASP A 1 231 ? 19.286 2.118 -24.805 1.00 97.00 231 ASP A N 1
ATOM 1803 C CA . ASP A 1 231 ? 20.701 1.734 -24.792 1.00 97.00 231 ASP A CA 1
ATOM 1804 C C . ASP A 1 231 ? 21.456 2.340 -23.600 1.00 97.00 231 ASP A C 1
ATOM 1806 O O . ASP A 1 231 ? 22.406 1.749 -23.078 1.00 97.00 231 ASP A O 1
ATOM 1810 N N . ASP A 1 232 ? 20.977 3.474 -23.093 1.00 97.12 232 ASP A N 1
ATOM 1811 C CA . ASP A 1 232 ? 21.656 4.259 -22.066 1.00 97.12 232 ASP A CA 1
ATOM 1812 C C . ASP A 1 232 ? 21.161 3.980 -20.649 1.00 97.12 232 ASP A C 1
ATOM 1814 O O . ASP A 1 232 ? 21.812 4.398 -19.693 1.00 97.12 232 ASP A O 1
ATOM 1818 N N . HIS A 1 233 ? 20.028 3.295 -20.480 1.00 97.44 233 HIS A N 1
ATOM 1819 C CA . HIS A 1 233 ? 19.394 3.136 -19.172 1.00 97.44 233 HIS A CA 1
ATOM 1820 C C . HIS A 1 233 ? 19.300 1.672 -18.747 1.00 97.44 233 HIS A C 1
ATOM 1822 O O . HIS A 1 233 ? 19.058 0.775 -19.549 1.00 97.44 233 HIS A O 1
ATOM 1828 N N . MET A 1 234 ? 19.512 1.441 -17.456 1.00 97.12 234 MET A N 1
ATOM 1829 C CA . MET A 1 234 ? 19.069 0.238 -16.756 1.00 97.12 234 MET A CA 1
ATOM 1830 C C . MET A 1 234 ? 17.712 0.522 -16.121 1.00 97.12 234 MET A C 1
ATOM 1832 O O . MET A 1 234 ? 17.426 1.672 -15.778 1.00 97.12 234 MET A O 1
ATOM 1836 N N . ILE A 1 235 ? 16.887 -0.509 -15.952 1.00 98.00 235 ILE A N 1
ATOM 1837 C CA . ILE A 1 235 ? 15.563 -0.388 -15.338 1.00 98.00 235 ILE A CA 1
ATOM 1838 C C . ILE A 1 235 ? 15.524 -1.279 -14.105 1.00 98.00 235 ILE A C 1
ATOM 1840 O O . ILE A 1 235 ? 15.911 -2.444 -14.168 1.00 98.00 235 ILE A O 1
ATOM 1844 N N . TYR A 1 236 ? 15.017 -0.725 -13.013 1.00 97.81 236 TYR A N 1
ATOM 1845 C CA . TYR A 1 236 ? 14.767 -1.424 -11.767 1.00 97.81 236 TYR A CA 1
ATOM 1846 C C . TYR A 1 236 ? 13.282 -1.363 -11.428 1.00 97.81 236 TYR A C 1
ATOM 1848 O O . TYR A 1 236 ? 12.634 -0.324 -11.592 1.00 97.81 236 TYR A O 1
ATOM 1856 N N . VAL A 1 237 ? 12.759 -2.485 -10.946 1.00 96.25 237 VAL A N 1
ATOM 1857 C CA . VAL A 1 237 ? 11.375 -2.648 -10.486 1.00 96.25 237 VAL A CA 1
ATOM 1858 C C . VAL A 1 237 ? 11.372 -3.323 -9.114 1.00 96.25 237 VAL A C 1
ATOM 1860 O O . VAL A 1 237 ? 12.240 -4.155 -8.865 1.00 96.25 237 VAL A O 1
ATOM 1863 N N . PRO A 1 238 ? 10.464 -2.975 -8.196 1.00 91.81 238 PRO A N 1
ATOM 1864 C CA . PRO A 1 238 ? 10.373 -3.632 -6.908 1.00 91.81 238 PRO A CA 1
ATOM 1865 C C . PRO A 1 238 ? 9.861 -5.057 -7.085 1.00 91.81 238 PRO A C 1
ATOM 1867 O O . PRO A 1 238 ? 8.930 -5.307 -7.846 1.00 91.81 238 PRO A O 1
ATOM 1870 N N . ASP A 1 239 ? 10.424 -5.976 -6.318 1.00 89.25 239 ASP A N 1
ATOM 1871 C CA . ASP A 1 239 ? 9.736 -7.197 -5.932 1.00 89.25 239 ASP A CA 1
ATOM 1872 C C . ASP A 1 239 ? 8.454 -6.823 -5.168 1.00 89.25 239 ASP A C 1
ATOM 1874 O O . ASP A 1 239 ? 8.527 -6.111 -4.163 1.00 89.25 239 ASP A O 1
ATOM 1878 N N . LEU A 1 240 ? 7.289 -7.274 -5.645 1.00 83.75 240 LEU A N 1
ATOM 1879 C CA . LEU A 1 240 ? 5.990 -6.875 -5.083 1.00 83.75 240 LEU A CA 1
ATOM 1880 C C . LEU A 1 240 ? 5.816 -7.246 -3.605 1.00 83.75 240 LEU A C 1
ATOM 1882 O O . LEU A 1 240 ? 5.062 -6.574 -2.905 1.00 83.75 240 LEU A O 1
ATOM 1886 N N . ASP A 1 241 ? 6.505 -8.284 -3.130 1.00 75.75 241 ASP A N 1
ATOM 1887 C CA . ASP A 1 241 ? 6.400 -8.735 -1.743 1.00 75.75 241 ASP A CA 1
ATOM 1888 C C . ASP A 1 241 ? 7.328 -7.953 -0.806 1.00 75.75 241 ASP A C 1
ATOM 1890 O O . ASP A 1 241 ? 6.951 -7.620 0.313 1.00 75.75 241 ASP A O 1
ATOM 1894 N N . THR A 1 242 ? 8.567 -7.690 -1.236 1.00 73.88 242 THR A N 1
ATOM 1895 C CA . THR A 1 242 ? 9.631 -7.168 -0.356 1.00 73.88 242 THR A CA 1
ATOM 1896 C C . THR A 1 242 ? 10.034 -5.726 -0.637 1.00 73.88 242 THR A C 1
ATOM 1898 O O . THR A 1 242 ? 10.859 -5.167 0.086 1.00 73.88 242 THR A O 1
ATOM 1901 N N . LEU A 1 243 ? 9.536 -5.137 -1.726 1.00 83.38 243 LEU A N 1
ATOM 1902 C CA . LEU A 1 243 ? 9.917 -3.812 -2.222 1.00 83.38 243 LEU A CA 1
ATOM 1903 C C . LEU A 1 243 ? 11.420 -3.655 -2.489 1.00 83.38 243 LEU A C 1
ATOM 1905 O O . LEU A 1 243 ? 11.946 -2.544 -2.591 1.00 83.38 243 LEU A O 1
ATOM 1909 N N . LYS A 1 244 ? 12.157 -4.759 -2.630 1.00 88.38 244 LYS A N 1
ATOM 1910 C CA . LYS A 1 244 ? 13.554 -4.703 -3.057 1.00 88.38 244 LYS A CA 1
ATOM 1911 C C . LYS A 1 244 ? 13.632 -4.482 -4.557 1.00 88.38 244 LYS A C 1
ATOM 1913 O O . LYS A 1 244 ? 12.888 -5.104 -5.302 1.00 88.38 244 LYS A O 1
ATOM 1918 N N . TRP A 1 245 ? 14.529 -3.607 -4.998 1.00 93.38 245 TRP A N 1
ATOM 1919 C CA . TRP A 1 245 ? 14.801 -3.410 -6.411 1.00 93.38 245 TRP A CA 1
ATOM 1920 C C . TRP A 1 245 ? 15.352 -4.697 -7.016 1.00 93.38 245 TRP A C 1
ATOM 1922 O O . TRP A 1 245 ? 16.351 -5.249 -6.558 1.00 93.38 245 TRP A O 1
ATOM 1932 N N . LEU A 1 246 ? 14.698 -5.131 -8.079 1.00 94.25 246 LEU A N 1
ATOM 1933 C CA . LEU A 1 246 ? 15.149 -6.142 -9.011 1.00 94.25 246 LEU A CA 1
ATOM 1934 C C . LEU A 1 246 ? 15.596 -5.425 -10.279 1.00 94.25 246 LEU A C 1
ATOM 1936 O O . LEU A 1 246 ? 14.923 -4.495 -10.737 1.00 94.25 246 LEU A O 1
ATOM 1940 N N . SER A 1 247 ? 16.709 -5.861 -10.865 1.00 96.12 247 SER A N 1
ATOM 1941 C CA . SER A 1 247 ? 17.000 -5.512 -12.255 1.00 96.12 247 SER A CA 1
ATOM 1942 C C . SER A 1 247 ? 15.873 -6.052 -13.133 1.00 96.12 247 SER A C 1
ATOM 1944 O O . SER A 1 247 ? 15.442 -7.193 -12.957 1.00 96.12 247 SER A O 1
ATOM 1946 N N . LEU A 1 248 ? 15.389 -5.261 -14.092 1.00 97.12 248 LEU A N 1
ATOM 1947 C CA . LEU A 1 248 ? 14.344 -5.715 -15.012 1.00 97.12 248 LEU A CA 1
ATOM 1948 C C . LEU A 1 248 ? 14.779 -6.955 -15.812 1.00 97.12 248 LEU A C 1
ATOM 1950 O O . LEU A 1 248 ? 13.932 -7.752 -16.204 1.00 97.12 248 LEU A O 1
ATOM 1954 N N . ASP A 1 249 ? 16.085 -7.121 -16.035 1.00 94.31 249 ASP A N 1
ATOM 1955 C CA . ASP A 1 249 ? 16.650 -8.276 -16.740 1.00 94.31 249 ASP A CA 1
ATOM 1956 C C . ASP A 1 249 ? 16.575 -9.579 -15.928 1.00 94.31 249 ASP A C 1
ATOM 1958 O O . ASP A 1 249 ? 16.577 -10.663 -16.509 1.00 94.31 249 ASP A O 1
ATOM 1962 N N . GLU A 1 250 ? 16.472 -9.481 -14.602 1.00 92.56 250 GLU A N 1
ATOM 1963 C CA . GLU A 1 250 ? 16.449 -10.626 -13.682 1.00 92.56 250 GLU A CA 1
ATOM 1964 C C . GLU A 1 250 ? 15.063 -10.874 -13.074 1.00 92.56 250 GLU A C 1
ATOM 1966 O O . GLU A 1 250 ? 14.786 -11.957 -12.558 1.00 92.56 250 GLU A O 1
ATOM 1971 N N . ALA A 1 251 ? 14.178 -9.878 -13.125 1.00 96.31 251 ALA A N 1
ATOM 1972 C CA . ALA A 1 251 ? 12.851 -9.958 -12.541 1.00 96.31 251 ALA A CA 1
ATOM 1973 C C . ALA A 1 251 ? 11.957 -10.978 -13.266 1.00 96.31 251 ALA A C 1
ATOM 1975 O O . ALA A 1 251 ? 11.861 -11.012 -14.495 1.00 96.31 251 ALA A O 1
ATOM 1976 N N . VAL A 1 252 ? 11.193 -11.751 -12.494 1.00 97.56 252 VAL A N 1
ATOM 1977 C CA . VAL A 1 252 ? 10.060 -12.513 -13.023 1.00 97.56 252 VAL A CA 1
ATOM 1978 C C . VAL A 1 252 ? 8.876 -11.567 -13.178 1.00 97.56 252 VAL A C 1
ATOM 1980 O O . VAL A 1 252 ? 8.308 -11.101 -12.192 1.00 97.56 252 VAL A O 1
ATOM 1983 N N . LEU A 1 253 ? 8.493 -11.291 -14.424 1.00 98.06 253 LEU A N 1
ATOM 1984 C CA . LEU A 1 253 ? 7.381 -10.399 -14.745 1.00 98.06 253 LEU A CA 1
ATOM 1985 C C . LEU A 1 253 ? 6.088 -11.178 -14.960 1.00 98.06 253 LEU A C 1
ATOM 1987 O O . LEU A 1 253 ? 6.079 -12.271 -15.532 1.00 98.06 253 LEU A O 1
ATOM 1991 N N . ALA A 1 254 ? 4.968 -10.590 -14.554 1.00 95.94 254 ALA A N 1
ATOM 1992 C CA . ALA A 1 254 ? 3.654 -11.150 -14.824 1.00 95.94 254 ALA A CA 1
ATOM 1993 C C . ALA A 1 254 ? 2.615 -10.065 -15.129 1.00 95.94 254 ALA A C 1
ATOM 1995 O O . ALA A 1 254 ? 2.632 -8.975 -14.556 1.00 95.94 254 ALA A O 1
ATOM 1996 N N . LYS A 1 255 ? 1.689 -10.372 -16.045 1.00 93.50 255 LYS A N 1
ATOM 1997 C CA . LYS A 1 255 ? 0.524 -9.530 -16.364 1.00 93.50 255 LYS A CA 1
ATOM 1998 C C . LYS A 1 255 ? -0.711 -9.957 -15.571 1.00 93.50 255 LYS A C 1
ATOM 2000 O O . LYS A 1 255 ? -0.857 -11.124 -15.206 1.00 93.50 255 LYS A O 1
ATOM 2005 N N . GLY A 1 256 ? -1.634 -9.013 -15.391 1.00 82.69 256 GLY A N 1
ATOM 2006 C CA . GLY A 1 256 ? -2.897 -9.219 -14.669 1.00 82.69 256 GLY A CA 1
ATOM 2007 C C . GLY A 1 256 ? -2.967 -8.485 -13.329 1.00 82.69 256 GLY A C 1
ATOM 2008 O O . GLY A 1 256 ? -3.835 -8.780 -12.508 1.00 82.69 256 GLY A O 1
ATOM 2009 N N . TYR A 1 257 ? -2.055 -7.545 -13.087 1.00 83.94 257 TYR A N 1
ATOM 2010 C CA . TYR A 1 257 ? -2.101 -6.653 -11.931 1.00 83.94 257 TYR A CA 1
ATOM 2011 C C . TYR A 1 257 ? -2.892 -5.385 -12.250 1.00 83.94 257 TYR A C 1
ATOM 2013 O O . TYR A 1 257 ? -3.106 -5.039 -13.413 1.00 83.94 257 TYR A O 1
ATOM 2021 N N . VAL A 1 258 ? -3.300 -4.675 -11.203 1.00 79.75 258 VAL A N 1
ATOM 2022 C CA . VAL A 1 258 ? -3.831 -3.315 -11.306 1.00 79.75 258 VAL A CA 1
ATOM 2023 C C . VAL A 1 258 ? -2.747 -2.379 -10.787 1.00 79.75 258 VAL A C 1
ATOM 2025 O O . VAL A 1 258 ? -2.606 -2.201 -9.583 1.00 79.75 258 VAL A O 1
ATOM 2028 N N . SER A 1 259 ? -1.949 -1.827 -11.702 1.00 82.00 259 SER A N 1
ATOM 2029 C CA . SER A 1 259 ? -0.915 -0.837 -11.372 1.00 82.00 259 SER A CA 1
ATOM 2030 C C . SER A 1 259 ? -1.499 0.588 -11.376 1.00 82.00 259 SER A C 1
ATOM 2032 O O . SER A 1 259 ? -2.533 0.803 -12.018 1.00 82.00 259 SER A O 1
ATOM 2034 N N . PRO A 1 260 ? -0.856 1.588 -10.736 1.00 81.19 260 PRO A N 1
ATOM 2035 C CA . PRO A 1 260 ? -1.370 2.962 -10.647 1.00 81.19 260 PRO A CA 1
ATOM 2036 C C . PRO A 1 260 ? -1.725 3.588 -11.997 1.00 81.19 260 PRO A C 1
ATOM 2038 O O . PRO A 1 260 ? -2.780 4.203 -12.149 1.00 81.19 260 PRO A O 1
ATOM 2041 N N . MET A 1 261 ? -0.890 3.363 -13.017 1.00 84.62 261 MET A N 1
ATOM 2042 C CA . MET A 1 261 ? -1.152 3.856 -14.370 1.00 84.62 261 MET A CA 1
ATOM 2043 C C . MET A 1 261 ? -1.836 2.816 -15.248 1.00 84.62 261 MET A C 1
ATOM 2045 O O . MET A 1 261 ? -1.998 3.045 -16.447 1.00 84.62 261 MET A O 1
ATOM 2049 N N . ASN A 1 262 ? -2.299 1.710 -14.663 1.00 83.75 262 ASN A N 1
ATOM 2050 C CA . ASN A 1 262 ? -3.058 0.630 -15.280 1.00 83.75 262 ASN A CA 1
ATOM 2051 C C . ASN A 1 262 ? -2.365 0.044 -16.520 1.00 83.75 262 ASN A C 1
ATOM 2053 O O . ASN A 1 262 ? -2.963 -0.078 -17.594 1.00 83.75 262 ASN A O 1
ATOM 2057 N N . TYR A 1 263 ? -1.058 -0.192 -16.424 1.00 89.19 263 TYR A N 1
ATOM 2058 C CA . TYR A 1 263 ? -0.317 -1.009 -17.388 1.00 89.19 263 TYR A CA 1
ATOM 2059 C C . TYR A 1 263 ? -0.244 -2.471 -16.959 1.00 89.19 263 TYR A C 1
ATOM 2061 O O . TYR A 1 263 ? -0.055 -3.321 -17.815 1.00 89.19 263 TYR A O 1
ATOM 2069 N N . GLY A 1 264 ? -0.470 -2.764 -15.676 1.00 88.31 264 GLY A N 1
ATOM 2070 C CA . GLY A 1 264 ? -0.851 -4.091 -15.195 1.00 88.31 264 GLY A CA 1
ATOM 2071 C C . GLY A 1 264 ? 0.246 -5.150 -15.203 1.00 88.31 264 GLY A C 1
ATOM 2072 O O . GLY A 1 264 ? -0.065 -6.340 -15.318 1.00 88.31 264 GLY A O 1
ATOM 2073 N N . ILE A 1 265 ? 1.499 -4.714 -15.068 1.00 96.44 265 ILE A N 1
ATOM 2074 C CA . ILE A 1 265 ? 2.667 -5.575 -14.872 1.00 96.44 265 ILE A CA 1
ATOM 2075 C C . ILE A 1 265 ? 3.105 -5.522 -13.406 1.00 96.44 265 ILE A C 1
ATOM 2077 O O . ILE A 1 265 ? 3.193 -4.436 -12.836 1.00 96.44 265 ILE A O 1
ATOM 2081 N N . GLY A 1 266 ? 3.375 -6.692 -12.833 1.00 93.19 266 GLY A N 1
ATOM 2082 C CA . GLY A 1 266 ? 4.031 -6.886 -11.540 1.00 93.19 266 GLY A CA 1
ATOM 2083 C C . GLY A 1 266 ? 5.372 -7.599 -11.713 1.00 93.19 266 GLY A C 1
ATOM 2084 O O . GLY A 1 266 ? 5.580 -8.275 -12.727 1.00 93.19 266 GLY A O 1
ATOM 2085 N N . ALA A 1 267 ? 6.271 -7.437 -10.742 1.00 95.94 267 ALA A N 1
ATOM 2086 C CA . ALA A 1 267 ? 7.605 -8.029 -10.743 1.00 95.94 267 ALA A CA 1
ATOM 2087 C C . ALA A 1 267 ? 7.869 -8.802 -9.443 1.00 95.94 267 ALA A C 1
ATOM 2089 O O . ALA A 1 267 ? 7.497 -8.361 -8.358 1.00 95.94 267 ALA A O 1
ATOM 2090 N N . HIS A 1 268 ? 8.520 -9.957 -9.569 1.00 92.69 268 HIS A N 1
ATOM 2091 C CA . HIS A 1 268 ? 8.836 -10.856 -8.462 1.00 92.69 268 HIS A CA 1
ATOM 2092 C C . HIS A 1 268 ? 10.257 -11.397 -8.589 1.00 92.69 268 HIS A C 1
ATOM 2094 O O . HIS A 1 268 ? 10.781 -11.563 -9.693 1.00 92.69 268 HIS A O 1
ATOM 2100 N N . ARG A 1 269 ? 10.866 -11.732 -7.453 1.00 89.31 269 ARG A N 1
ATOM 2101 C CA . ARG A 1 269 ? 12.193 -12.360 -7.381 1.00 89.31 269 ARG A CA 1
ATOM 2102 C C . ARG A 1 269 ? 12.242 -13.769 -7.971 1.00 89.31 269 ARG A C 1
ATOM 2104 O O . ARG A 1 269 ? 13.288 -14.185 -8.454 1.00 89.31 269 ARG A O 1
ATOM 2111 N N . ASP A 1 270 ? 11.127 -14.501 -7.949 1.00 91.38 270 ASP A N 1
ATOM 2112 C CA . ASP A 1 270 ? 11.012 -15.803 -8.600 1.00 91.38 270 ASP A CA 1
ATOM 2113 C C . ASP A 1 270 ? 9.552 -16.181 -8.909 1.00 91.38 270 ASP A C 1
ATOM 2115 O O . ASP A 1 270 ? 8.597 -15.545 -8.461 1.00 91.38 270 ASP A O 1
ATOM 2119 N N . ARG A 1 271 ? 9.381 -17.244 -9.707 1.00 92.44 271 ARG A N 1
ATOM 2120 C CA . ARG A 1 271 ? 8.078 -17.688 -10.230 1.00 92.44 271 ARG A CA 1
ATOM 2121 C C . ARG A 1 271 ? 7.118 -18.184 -9.147 1.00 92.44 271 ARG A C 1
ATOM 2123 O O . ARG A 1 271 ? 5.922 -18.203 -9.409 1.00 92.44 271 ARG A O 1
ATOM 2130 N N . SER A 1 272 ? 7.609 -18.606 -7.979 1.00 84.56 272 SER A N 1
ATOM 2131 C CA . SER A 1 272 ? 6.762 -19.120 -6.892 1.00 84.56 272 SER A CA 1
ATOM 2132 C C . SER A 1 272 ? 5.967 -18.021 -6.184 1.00 84.56 272 SER A C 1
ATOM 2134 O O . SER A 1 272 ? 4.934 -18.316 -5.588 1.00 84.56 272 SER A O 1
ATOM 2136 N N . PHE A 1 273 ? 6.401 -16.765 -6.317 1.00 80.81 273 PHE A N 1
ATOM 2137 C CA . PHE A 1 273 ? 5.704 -15.588 -5.791 1.00 80.81 273 PHE A CA 1
ATOM 2138 C C . PHE A 1 273 ? 4.677 -15.001 -6.763 1.00 80.81 273 PHE A C 1
ATOM 2140 O O . PHE A 1 273 ? 3.930 -14.097 -6.404 1.00 80.81 273 PHE A O 1
ATOM 2147 N N . VAL A 1 274 ? 4.590 -15.532 -7.986 1.00 81.06 274 VAL A N 1
ATOM 2148 C CA . VAL A 1 274 ? 3.562 -15.113 -8.939 1.00 81.06 274 VAL A CA 1
ATOM 2149 C C . VAL A 1 274 ? 2.244 -15.802 -8.601 1.00 81.06 274 VAL A C 1
ATOM 2151 O O . VAL A 1 274 ? 2.135 -17.028 -8.617 1.00 81.06 274 VAL A O 1
ATOM 2154 N N . GLU A 1 275 ? 1.220 -15.003 -8.329 1.00 73.12 275 GLU A N 1
ATOM 2155 C CA . GLU A 1 275 ? -0.086 -15.498 -7.898 1.00 73.12 275 GLU A CA 1
ATOM 2156 C C . GLU A 1 275 ? -0.836 -16.280 -8.979 1.00 73.12 275 GLU A C 1
ATOM 2158 O O . GLU A 1 275 ? -0.695 -16.067 -10.191 1.00 73.12 275 GLU A O 1
ATOM 2163 N N . SER A 1 276 ? -1.746 -17.136 -8.517 1.00 70.69 276 SER A N 1
ATOM 2164 C CA . SER A 1 276 ? -2.673 -17.849 -9.389 1.00 70.69 276 SER A CA 1
ATOM 2165 C C . SER A 1 276 ? -3.549 -16.876 -10.188 1.00 70.69 276 SER A C 1
ATOM 2167 O O . SER A 1 276 ? -4.112 -15.924 -9.651 1.00 70.69 276 SER A O 1
ATOM 2169 N N . GLY A 1 277 ? -3.674 -17.118 -11.494 1.00 81.12 277 GLY A N 1
ATOM 2170 C CA . GLY A 1 277 ? -4.446 -16.274 -12.412 1.00 81.12 277 GLY A CA 1
ATOM 2171 C C . GLY A 1 277 ? -3.654 -15.129 -13.052 1.00 81.12 277 GLY A C 1
ATOM 2172 O O . GLY A 1 277 ? -4.140 -14.526 -14.011 1.00 81.12 277 GLY A O 1
ATOM 2173 N N . LYS A 1 278 ? -2.423 -14.859 -12.604 1.00 88.50 278 LYS A N 1
ATOM 2174 C CA . LYS A 1 278 ? -1.488 -13.982 -13.319 1.00 88.50 278 LYS A CA 1
ATOM 2175 C C . LYS A 1 278 ? -0.782 -14.775 -14.413 1.00 88.50 278 LYS A C 1
ATOM 2177 O O . LYS A 1 278 ? -0.615 -15.990 -14.324 1.00 88.50 278 LYS A O 1
ATOM 2182 N N . THR A 1 279 ? -0.378 -14.099 -15.482 1.00 96.69 279 THR A N 1
ATOM 2183 C CA . THR A 1 279 ? 0.366 -14.749 -16.570 1.00 96.69 279 THR A CA 1
ATOM 2184 C C . THR A 1 279 ? 1.811 -14.288 -16.536 1.00 96.69 279 THR A C 1
ATOM 2186 O O . THR A 1 279 ? 2.070 -13.116 -16.803 1.00 96.69 279 THR A O 1
ATOM 2189 N N . ILE A 1 280 ? 2.732 -15.205 -16.237 1.00 97.69 280 ILE A N 1
ATOM 2190 C CA . ILE A 1 280 ? 4.173 -14.943 -16.325 1.00 97.69 280 ILE A CA 1
ATOM 2191 C C . ILE A 1 280 ? 4.536 -14.668 -17.781 1.00 97.69 280 ILE A C 1
ATOM 2193 O O . ILE A 1 280 ? 4.128 -15.415 -18.670 1.00 97.69 280 ILE A O 1
ATOM 2197 N N . ILE A 1 281 ? 5.304 -13.610 -17.997 1.00 97.81 281 ILE A N 1
ATOM 2198 C CA . ILE A 1 281 ? 5.784 -13.167 -19.303 1.00 97.81 281 ILE A CA 1
ATOM 2199 C C . ILE A 1 281 ? 7.262 -12.794 -19.200 1.00 97.81 281 ILE A C 1
ATOM 2201 O O . ILE A 1 281 ? 7.758 -12.478 -18.118 1.00 97.81 281 ILE A O 1
ATOM 2205 N N . ASN A 1 282 ? 7.981 -12.849 -20.313 1.00 96.88 282 ASN A N 1
ATOM 2206 C CA . ASN A 1 282 ? 9.358 -12.368 -20.368 1.00 96.88 282 ASN A CA 1
ATOM 2207 C C . ASN A 1 282 ? 9.415 -10.833 -20.530 1.00 96.88 282 ASN A C 1
ATOM 2209 O O . ASN A 1 282 ? 8.392 -10.162 -20.698 1.00 96.88 282 ASN A O 1
ATOM 2213 N N . LYS A 1 283 ? 10.628 -10.271 -20.462 1.00 97.12 283 LYS A N 1
ATOM 2214 C CA . LYS A 1 283 ? 10.871 -8.826 -20.574 1.00 97.12 283 LYS A CA 1
ATOM 2215 C C . LYS A 1 283 ? 10.323 -8.233 -21.874 1.00 97.12 283 LYS A C 1
ATOM 2217 O O . LYS A 1 283 ? 9.628 -7.219 -21.829 1.00 97.12 283 LYS A O 1
ATOM 2222 N N . ASP A 1 284 ? 10.603 -8.863 -23.010 1.00 97.38 284 ASP A N 1
ATOM 2223 C CA . ASP A 1 284 ? 10.202 -8.350 -24.322 1.00 97.38 284 ASP A CA 1
ATOM 2224 C C . ASP A 1 284 ? 8.675 -8.380 -24.476 1.00 97.38 284 ASP A C 1
ATOM 2226 O O . ASP A 1 284 ? 8.068 -7.384 -24.871 1.00 97.38 284 ASP A O 1
ATOM 2230 N N . GLU A 1 285 ? 8.032 -9.463 -24.032 1.00 98.19 285 GLU A N 1
ATOM 2231 C CA . GLU A 1 285 ? 6.572 -9.587 -23.974 1.00 98.19 285 GLU A CA 1
ATOM 2232 C C . GLU A 1 285 ? 5.932 -8.515 -23.077 1.00 98.19 285 GLU A C 1
ATOM 2234 O O . GLU A 1 285 ? 4.886 -7.958 -23.421 1.00 98.19 285 GLU A O 1
ATOM 2239 N N . ALA A 1 286 ? 6.543 -8.197 -21.930 1.00 98.06 286 ALA A N 1
ATOM 2240 C CA . ALA A 1 286 ? 6.063 -7.140 -21.040 1.00 98.06 286 ALA A CA 1
ATOM 2241 C C . ALA A 1 286 ? 6.151 -5.759 -21.702 1.00 98.06 286 ALA A C 1
ATOM 2243 O O . ALA A 1 286 ? 5.190 -4.985 -21.651 1.00 98.06 286 ALA A O 1
ATOM 2244 N N . ILE A 1 287 ? 7.274 -5.461 -22.360 1.00 98.38 287 ILE A N 1
ATOM 2245 C CA . ILE A 1 287 ? 7.494 -4.204 -23.084 1.00 98.38 287 ILE A CA 1
ATOM 2246 C C . ILE A 1 287 ? 6.485 -4.058 -24.229 1.00 98.38 287 ILE A C 1
ATOM 2248 O O . ILE A 1 287 ? 5.843 -3.012 -24.364 1.00 98.38 287 ILE A O 1
ATOM 2252 N N . GLU A 1 288 ? 6.294 -5.102 -25.037 1.00 98.38 288 GLU A N 1
ATOM 2253 C CA . GLU A 1 288 ? 5.306 -5.105 -26.119 1.00 98.38 288 GLU A CA 1
ATOM 2254 C C . GLU A 1 288 ? 3.880 -4.932 -25.591 1.00 98.38 288 GLU A C 1
ATOM 2256 O O . GLU A 1 288 ? 3.127 -4.093 -26.094 1.00 98.38 288 GLU A O 1
ATOM 2261 N N . PHE A 1 289 ? 3.516 -5.650 -24.527 1.00 97.81 289 PHE A N 1
ATOM 2262 C CA . PHE A 1 289 ? 2.212 -5.508 -23.888 1.00 97.81 289 PHE A CA 1
ATOM 2263 C C . PHE A 1 289 ? 1.959 -4.071 -23.416 1.00 97.81 289 PHE A C 1
ATOM 2265 O O . PHE A 1 289 ? 0.897 -3.503 -23.692 1.00 97.81 289 PHE A O 1
ATOM 2272 N N . ILE A 1 290 ? 2.942 -3.448 -22.762 1.00 98.19 290 ILE A N 1
ATOM 2273 C CA . ILE A 1 290 ? 2.870 -2.050 -22.322 1.00 98.19 290 ILE A CA 1
ATOM 2274 C C . ILE A 1 290 ? 2.654 -1.110 -23.513 1.00 98.19 290 ILE A C 1
ATOM 2276 O O . ILE A 1 290 ? 1.787 -0.231 -23.447 1.00 98.19 290 ILE A O 1
ATOM 2280 N N . ARG A 1 291 ? 3.396 -1.299 -24.611 1.00 97.94 291 ARG A N 1
ATOM 2281 C CA . ARG A 1 291 ? 3.254 -0.498 -25.839 1.00 97.94 291 ARG A CA 1
ATOM 2282 C C . ARG A 1 291 ? 1.849 -0.619 -26.426 1.00 97.94 291 ARG A C 1
ATOM 2284 O O . ARG A 1 291 ? 1.253 0.392 -26.803 1.00 97.94 291 ARG A O 1
ATOM 2291 N N . GLU A 1 292 ? 1.273 -1.817 -26.441 1.00 96.88 292 GLU A N 1
ATOM 2292 C CA . GLU A 1 292 ? -0.099 -2.033 -26.909 1.00 96.88 292 GLU A CA 1
ATOM 2293 C C . GLU A 1 292 ? -1.148 -1.388 -25.993 1.00 96.88 292 GLU A C 1
ATOM 2295 O O . GLU A 1 292 ? -2.082 -0.728 -26.466 1.00 96.88 292 GLU A O 1
ATOM 2300 N N . VAL A 1 293 ? -0.981 -1.495 -24.672 1.00 91.75 293 VAL A N 1
ATOM 2301 C CA . VAL A 1 293 ? -1.833 -0.790 -23.701 1.00 91.75 293 VAL A CA 1
ATOM 2302 C C . VAL A 1 293 ? -1.734 0.728 -23.897 1.00 91.75 293 VAL A C 1
ATOM 2304 O O . VAL A 1 293 ? -2.755 1.424 -23.896 1.00 91.75 293 VAL A O 1
ATOM 2307 N N . TYR A 1 294 ? -0.529 1.258 -24.122 1.00 92.69 294 TYR A N 1
ATOM 2308 C CA . TYR A 1 294 ? -0.307 2.680 -24.372 1.00 92.69 294 TYR A CA 1
ATOM 2309 C C . TYR A 1 294 ? -1.010 3.165 -25.647 1.00 92.69 294 TYR A C 1
ATOM 2311 O O . TYR A 1 294 ? -1.743 4.159 -25.606 1.00 92.69 294 TYR A O 1
ATOM 2319 N N . LYS A 1 295 ? -0.863 2.438 -26.765 1.00 94.00 295 LYS A N 1
ATOM 2320 C CA . LYS A 1 295 ? -1.548 2.747 -28.034 1.00 94.00 295 LYS A CA 1
ATOM 2321 C C . LYS A 1 295 ? -3.065 2.821 -27.845 1.00 94.00 295 LYS A C 1
ATOM 2323 O O . LYS A 1 295 ? -3.689 3.795 -28.275 1.00 94.00 295 LYS A O 1
ATOM 2328 N N . LYS A 1 296 ? -3.660 1.857 -27.131 1.00 89.38 296 LYS A N 1
ATOM 2329 C CA . LYS A 1 296 ? -5.102 1.845 -26.810 1.00 89.38 296 LYS A CA 1
ATOM 2330 C C . LYS A 1 296 ? -5.520 3.056 -25.967 1.00 89.38 296 LYS A C 1
ATOM 2332 O O . LYS A 1 296 ? -6.526 3.707 -26.269 1.00 89.38 296 LYS A O 1
ATOM 2337 N N . LYS A 1 297 ? -4.728 3.425 -24.952 1.00 85.56 297 LYS A N 1
ATOM 2338 C CA . LYS A 1 297 ? -4.964 4.635 -24.141 1.00 85.56 297 LYS A CA 1
ATOM 2339 C C . LYS A 1 297 ? -4.937 5.902 -25.000 1.00 85.56 297 LYS A C 1
ATOM 2341 O O . LYS A 1 297 ? -5.812 6.752 -24.853 1.00 85.56 297 LYS A O 1
ATOM 2346 N N . MET A 1 298 ? -4.001 6.018 -25.939 1.00 86.19 298 MET A N 1
ATOM 2347 C CA . MET A 1 298 ? -3.919 7.188 -26.821 1.00 86.19 298 MET A CA 1
ATOM 2348 C C . MET A 1 298 ? -5.049 7.248 -27.854 1.00 86.19 298 MET A C 1
ATOM 2350 O O . MET A 1 298 ? -5.619 8.320 -28.069 1.00 86.19 298 MET A O 1
ATOM 2354 N N . ALA A 1 299 ? -5.445 6.112 -28.431 1.00 85.12 299 ALA A N 1
ATOM 2355 C CA . ALA A 1 299 ? -6.594 6.036 -29.334 1.00 85.12 299 ALA A CA 1
ATOM 2356 C C . ALA A 1 299 ? -7.906 6.442 -28.634 1.00 85.12 299 ALA A C 1
ATOM 2358 O O . ALA A 1 299 ? -8.668 7.260 -29.150 1.00 85.12 299 ALA A O 1
ATOM 2359 N N . SER A 1 300 ? -8.144 5.943 -27.415 1.00 74.94 300 SER A N 1
ATOM 2360 C CA . SER A 1 300 ? -9.341 6.300 -26.636 1.00 74.94 300 SER A CA 1
ATOM 2361 C C . SER A 1 300 ? -9.392 7.783 -26.240 1.00 74.94 300 SER A C 1
ATOM 2363 O O . SER A 1 300 ? -10.474 8.374 -26.238 1.00 74.94 300 SER A O 1
ATOM 2365 N N . LYS A 1 301 ? -8.242 8.418 -25.962 1.00 72.62 301 LYS A N 1
ATOM 2366 C CA . LYS A 1 301 ? -8.162 9.867 -25.708 1.00 72.62 301 LYS A CA 1
ATOM 2367 C C . LYS A 1 301 ? -8.519 10.692 -26.947 1.00 72.62 301 LYS A C 1
ATOM 2369 O O . LYS A 1 301 ? -9.285 11.644 -26.820 1.00 72.62 301 LYS A O 1
ATOM 2374 N N . LYS A 1 302 ? -8.037 10.306 -28.136 1.00 72.06 302 LYS A N 1
ATOM 2375 C CA . LYS A 1 302 ? -8.394 10.976 -29.403 1.00 72.06 302 LYS A CA 1
ATOM 2376 C C . LYS A 1 302 ? -9.903 10.927 -29.672 1.00 72.06 302 LYS A C 1
ATOM 2378 O O . LYS A 1 302 ? -10.493 11.961 -29.960 1.00 72.06 302 LYS A O 1
ATOM 2383 N N . ASN A 1 303 ? -10.539 9.774 -29.457 1.00 66.56 303 ASN A N 1
ATOM 2384 C CA . ASN A 1 303 ? -11.985 9.602 -29.666 1.00 66.56 303 ASN A CA 1
ATOM 2385 C C . ASN A 1 303 ? -12.866 10.379 -28.666 1.00 66.56 303 ASN A C 1
ATOM 2387 O O . ASN A 1 303 ? -14.024 10.668 -28.962 1.00 66.56 303 ASN A O 1
ATOM 2391 N N . LYS A 1 304 ? -12.349 10.709 -27.473 1.00 58.03 304 LYS A N 1
ATOM 2392 C CA . LYS A 1 304 ? -13.041 11.571 -26.494 1.00 58.03 304 LYS A CA 1
ATOM 2393 C C . LYS A 1 304 ? -12.860 13.065 -26.790 1.00 58.03 304 LYS A C 1
ATOM 2395 O O . LYS A 1 304 ? -13.739 13.848 -26.449 1.00 58.03 304 LYS A O 1
ATOM 2400 N N . GLY A 1 305 ? -11.750 13.453 -27.420 1.00 53.06 305 GLY A N 1
ATOM 2401 C CA . GLY A 1 305 ? -11.469 14.838 -27.815 1.00 53.06 305 GLY A CA 1
ATOM 2402 C C . GLY A 1 305 ? -12.230 15.309 -29.059 1.00 53.06 305 GLY A C 1
ATOM 2403 O O . GLY A 1 305 ? -12.443 16.502 -29.207 1.00 53.06 305 GLY A O 1
ATOM 2404 N N . SER A 1 306 ? -12.685 14.392 -29.917 1.00 52.62 306 SER A N 1
ATOM 2405 C CA . SER A 1 306 ? -13.448 14.692 -31.141 1.00 52.62 306 SER A CA 1
ATOM 2406 C C . SER A 1 306 ? -14.971 14.776 -30.943 1.00 52.62 306 SER A C 1
ATOM 2408 O O . SER A 1 306 ? -15.709 14.855 -31.921 1.00 52.62 306 SER A O 1
ATOM 2410 N N . LYS A 1 307 ? -15.457 14.686 -29.697 1.00 49.09 307 LYS A N 1
ATOM 2411 C CA . LYS A 1 307 ? -16.881 14.796 -29.318 1.00 49.09 307 LYS A CA 1
ATOM 2412 C C . LYS A 1 307 ? -17.190 16.066 -28.503 1.00 49.09 307 LYS A C 1
ATOM 2414 O O . LYS A 1 307 ? -18.197 16.098 -27.799 1.00 49.09 307 LYS A O 1
ATOM 2419 N N . LYS A 1 308 ? -16.319 17.073 -28.556 1.00 39.19 308 LYS A N 1
ATOM 2420 C CA . LYS A 1 308 ? -16.549 18.402 -27.978 1.00 39.19 308 LYS A CA 1
ATOM 2421 C C . LYS A 1 308 ? -16.639 19.443 -29.077 1.00 39.19 308 LYS A C 1
ATOM 2423 O O . LYS A 1 308 ? -15.873 19.296 -30.053 1.00 39.19 308 LYS A O 1
#

Organism: Denitrovibrio acetiphilus (strain DSM 12809 / NBRC 114555 / N2460) (NCBI:txid522772)